Protein AF-A0A2V9KB01-F1 (afdb_monomer_lite)

Secondary structure (DSSP, 8-state):
-HHHHHHHHHHHHHHH-PPP-----S---SS-----SSSPSSPHHHHHTT---S--TTS-HHHHHHHHHHHTT-PPPHHHHHHHSSPPP--HHHHHHTT---TTHHHHHHHHTSTTPPP-----SEEEPTT-SS-EEESS-HHHHHHHHHHHHHHHHHH-TT-HHHHHHHHHHHHHHH-S--SS--PPP-

Foldseek 3Di:
DVVVVVVVVVVVVVVVPPPDPPPVPDDPDPDDDDDDQADDDPPCLCLLQVVVPDDDPRHPPVSVVQPCCVVVVNRDDPVRSVVVVPDDPPDVVVVVVVVPDPLQVLQQVLCVLAPPDDRDPDFDQWAADPPDPPDIDGLDDSVLNVVNSVVLVVCCVVQNRPRVVSVVVSVVVVVLRPDNDDDDRPPPDD

Structure (mmCIF, N/CA/C/O backbone):
data_AF-A0A2V9KB01-F1
#
_entry.id   AF-A0A2V9KB01-F1
#
loop_
_atom_site.group_PDB
_atom_site.id
_atom_site.type_symbol
_atom_site.label_atom_id
_atom_site.label_alt_id
_atom_site.label_comp_id
_atom_site.label_asym_id
_atom_site.label_entity_id
_atom_site.label_seq_id
_atom_site.pdbx_PDB_ins_code
_atom_site.Cartn_x
_atom_site.Cartn_y
_atom_site.Cartn_z
_atom_site.occupancy
_atom_site.B_iso_or_equiv
_atom_site.auth_seq_id
_atom_site.auth_comp_id
_atom_site.auth_asym_id
_atom_site.auth_atom_id
_atom_site.pdbx_PDB_model_num
ATOM 1 N N . LYS A 1 1 ? 47.855 -43.324 -62.349 1.00 55.88 1 LYS A N 1
ATOM 2 C CA . LYS A 1 1 ? 47.046 -43.942 -61.263 1.00 55.88 1 LYS A CA 1
ATOM 3 C C . LYS A 1 1 ? 47.538 -43.559 -59.854 1.00 55.88 1 LYS A C 1
ATOM 5 O O . LYS A 1 1 ? 46.746 -42.986 -59.124 1.00 55.88 1 LYS A O 1
ATOM 10 N N . ARG A 1 2 ? 48.828 -43.727 -59.494 1.00 58.72 2 ARG A N 1
ATOM 11 C CA . ARG A 1 2 ? 49.388 -43.305 -58.176 1.00 58.72 2 ARG A CA 1
ATOM 12 C C . ARG A 1 2 ? 49.161 -41.828 -57.806 1.00 58.72 2 ARG A C 1
ATOM 14 O O . ARG A 1 2 ? 48.787 -41.552 -56.678 1.00 58.72 2 ARG A O 1
ATOM 21 N N . LYS A 1 3 ? 49.326 -40.891 -58.751 1.00 56.72 3 LYS A N 1
ATOM 22 C CA . LYS A 1 3 ? 49.130 -39.447 -58.494 1.00 56.72 3 LYS A CA 1
ATOM 23 C C . LYS A 1 3 ? 47.673 -39.068 -58.190 1.00 56.72 3 LYS A C 1
ATOM 25 O O . LYS A 1 3 ? 47.440 -38.206 -57.362 1.00 56.72 3 LYS A O 1
ATOM 30 N N . VAL A 1 4 ? 46.708 -39.750 -58.814 1.00 66.38 4 VAL A N 1
ATOM 31 C CA . VAL A 1 4 ? 45.265 -39.526 -58.592 1.00 66.38 4 VAL A CA 1
ATOM 32 C C . VAL A 1 4 ? 44.843 -40.064 -57.226 1.00 66.38 4 VAL A C 1
ATOM 34 O O . VAL A 1 4 ? 44.094 -39.412 -56.512 1.00 66.38 4 VAL A O 1
ATOM 37 N N . PHE A 1 5 ? 45.399 -41.211 -56.827 1.00 64.50 5 PHE A N 1
ATOM 38 C CA . PHE A 1 5 ? 45.202 -41.767 -55.488 1.00 64.50 5 PHE A CA 1
ATOM 39 C C . PHE A 1 5 ? 45.804 -40.872 -54.398 1.00 64.50 5 PHE A C 1
ATOM 41 O O . PHE A 1 5 ? 45.157 -40.620 -53.390 1.00 64.50 5 PHE A O 1
ATOM 48 N N . ALA A 1 6 ? 47.008 -40.336 -54.623 1.00 69.62 6 ALA A N 1
ATOM 49 C CA . ALA A 1 6 ? 47.643 -39.406 -53.690 1.00 69.62 6 ALA A CA 1
ATOM 50 C C . ALA A 1 6 ? 46.848 -38.096 -53.544 1.00 69.62 6 ALA A C 1
ATOM 52 O O . ALA A 1 6 ? 46.687 -37.603 -52.431 1.00 69.62 6 ALA A O 1
ATOM 53 N N . LEU A 1 7 ? 46.300 -37.568 -54.647 1.00 71.50 7 LEU A N 1
ATOM 54 C CA . LEU A 1 7 ? 45.443 -36.380 -54.616 1.00 71.50 7 LEU A CA 1
ATOM 55 C C . LEU A 1 7 ? 44.122 -36.644 -53.876 1.00 71.50 7 LEU A C 1
ATOM 57 O O . LEU A 1 7 ? 43.675 -35.804 -53.104 1.00 71.50 7 LEU A O 1
ATOM 61 N N . GLY A 1 8 ? 43.527 -37.825 -54.080 1.00 73.38 8 GLY A N 1
ATOM 62 C CA . GLY A 1 8 ? 42.308 -38.239 -53.384 1.00 73.38 8 GLY A CA 1
ATOM 63 C C . GLY A 1 8 ? 42.509 -38.396 -51.875 1.00 73.38 8 GLY A C 1
ATOM 64 O O . GLY A 1 8 ? 41.659 -37.970 -51.100 1.00 73.38 8 GLY A O 1
ATOM 65 N N . ILE A 1 9 ? 43.659 -38.932 -51.453 1.00 74.12 9 ILE A N 1
ATOM 66 C CA . ILE A 1 9 ? 44.013 -39.060 -50.031 1.00 74.12 9 ILE A CA 1
ATOM 67 C C . ILE A 1 9 ? 44.267 -37.683 -49.402 1.00 74.12 9 ILE A C 1
ATOM 69 O O . ILE A 1 9 ? 43.803 -37.433 -48.294 1.00 74.12 9 ILE A O 1
ATOM 73 N N . LEU A 1 10 ? 44.941 -36.769 -50.109 1.00 72.88 10 LEU A N 1
ATOM 74 C CA . LEU A 1 10 ? 45.158 -35.395 -49.636 1.00 72.88 10 LEU A CA 1
ATOM 75 C C . LEU A 1 10 ? 43.847 -34.612 -49.495 1.00 72.88 10 LEU A C 1
ATOM 77 O O . LEU A 1 10 ? 43.656 -33.920 -48.497 1.00 72.88 10 LEU A O 1
ATOM 81 N N . ALA A 1 11 ? 42.924 -34.755 -50.449 1.00 70.62 11 ALA A N 1
ATOM 82 C CA . ALA A 1 11 ? 41.606 -34.132 -50.365 1.00 70.62 11 ALA A CA 1
ATOM 83 C C . ALA A 1 11 ? 40.773 -34.711 -49.207 1.00 70.62 11 ALA A C 1
ATOM 85 O O . ALA A 1 11 ? 40.165 -33.956 -48.451 1.00 70.62 11 ALA A O 1
ATOM 86 N N . ALA A 1 12 ? 40.797 -36.034 -49.014 1.00 70.38 12 ALA A N 1
ATOM 87 C CA . ALA A 1 12 ? 40.110 -36.688 -47.900 1.00 70.38 12 ALA A CA 1
ATOM 88 C C . ALA A 1 12 ? 40.702 -36.297 -46.533 1.00 70.38 12 ALA A C 1
ATOM 90 O O . ALA A 1 12 ? 39.951 -36.089 -45.584 1.00 70.38 12 ALA A O 1
ATOM 91 N N . ALA A 1 13 ? 42.025 -36.131 -46.437 1.00 67.94 13 ALA A N 1
ATOM 92 C CA . ALA A 1 13 ? 42.681 -35.646 -45.226 1.00 67.94 13 ALA A CA 1
ATOM 93 C C . ALA A 1 13 ? 42.304 -34.188 -44.916 1.00 67.94 13 ALA A C 1
ATOM 95 O O . ALA A 1 13 ? 42.020 -33.875 -43.766 1.00 67.94 13 ALA A O 1
ATOM 96 N N . ALA A 1 14 ? 42.216 -33.316 -45.928 1.00 66.44 14 ALA A N 1
ATOM 97 C CA . ALA A 1 14 ? 41.781 -31.928 -45.750 1.00 66.44 14 ALA A CA 1
ATOM 98 C C . ALA A 1 14 ? 40.313 -31.808 -45.292 1.00 66.44 14 ALA A C 1
ATOM 100 O O . ALA A 1 14 ? 39.987 -30.914 -44.520 1.00 66.44 14 ALA A O 1
ATOM 101 N N . LEU A 1 15 ? 39.442 -32.728 -45.722 1.00 63.22 15 LEU A N 1
ATOM 102 C CA . LEU A 1 15 ? 38.045 -32.817 -45.271 1.00 63.22 15 LEU A CA 1
ATOM 103 C C . LEU A 1 15 ? 37.896 -33.439 -43.870 1.00 63.22 15 LEU A C 1
ATOM 105 O O . LEU A 1 15 ? 36.912 -33.164 -43.187 1.00 63.22 15 LEU A O 1
ATOM 109 N N . ALA A 1 16 ? 38.861 -34.257 -43.435 1.00 62.00 16 ALA A N 1
ATOM 110 C CA . ALA A 1 16 ? 38.899 -34.848 -42.097 1.00 62.00 16 ALA A CA 1
ATOM 111 C C . ALA A 1 16 ? 39.455 -33.893 -41.024 1.00 62.00 16 ALA A C 1
ATOM 113 O O . ALA A 1 16 ? 39.214 -34.112 -39.837 1.00 62.00 16 ALA A O 1
ATOM 114 N N . VAL A 1 17 ? 40.139 -32.809 -41.416 1.00 62.59 17 VAL A N 1
ATOM 115 C CA . VAL A 1 17 ? 40.410 -31.669 -40.525 1.00 62.59 17 VAL A CA 1
ATOM 116 C C . VAL A 1 17 ? 39.146 -30.813 -40.450 1.00 62.59 17 VAL A C 1
ATOM 118 O O . VAL A 1 17 ? 39.072 -29.697 -40.960 1.00 62.59 17 VAL A O 1
ATOM 121 N N . SER A 1 18 ? 38.103 -31.362 -39.831 1.00 60.72 18 SER A N 1
ATOM 122 C CA . SER A 1 18 ? 36.992 -30.555 -39.341 1.00 60.72 18 SER A CA 1
ATOM 123 C C . SER A 1 18 ? 37.583 -29.485 -38.422 1.00 60.72 18 SER A C 1
ATOM 125 O O . SER A 1 18 ? 38.284 -29.874 -37.481 1.00 60.72 18 SER A O 1
ATOM 127 N N . PRO A 1 19 ? 37.353 -28.177 -38.654 1.00 62.38 19 PRO A N 1
ATOM 128 C CA . PRO A 1 19 ? 37.745 -27.181 -37.674 1.00 62.38 19 PRO A CA 1
ATOM 129 C C . PRO A 1 19 ? 37.062 -27.593 -36.376 1.00 62.38 19 PRO A C 1
ATOM 131 O O . PRO A 1 19 ? 35.832 -27.714 -36.329 1.00 62.38 19 PRO A O 1
ATOM 134 N N . GLU A 1 20 ? 37.861 -27.910 -35.354 1.00 59.22 20 GLU A N 1
ATOM 135 C CA . GLU A 1 20 ? 37.331 -28.098 -34.015 1.00 59.22 20 GLU A CA 1
ATOM 136 C C . GLU A 1 20 ? 36.412 -26.919 -33.754 1.00 59.22 20 GLU A C 1
ATOM 138 O O . GLU A 1 20 ? 36.771 -25.779 -34.057 1.00 59.22 20 GLU A O 1
ATOM 143 N N . ARG A 1 21 ? 35.186 -27.236 -33.327 1.00 54.22 21 ARG A N 1
ATOM 144 C CA . ARG A 1 21 ? 34.108 -26.285 -33.079 1.00 54.22 21 ARG A CA 1
ATOM 145 C C . ARG A 1 21 ? 34.733 -25.034 -32.488 1.00 54.22 21 ARG A C 1
ATOM 147 O O . ARG A 1 21 ? 35.156 -25.066 -31.336 1.00 54.22 21 ARG A O 1
ATOM 154 N N . LEU A 1 22 ? 34.813 -23.965 -33.284 1.00 57.34 22 LEU A N 1
ATOM 155 C CA . LEU A 1 22 ? 35.114 -22.642 -32.775 1.00 57.34 22 LEU A CA 1
ATOM 156 C C . LEU A 1 22 ? 33.969 -22.353 -31.817 1.00 57.34 22 LEU A C 1
ATOM 158 O O . LEU A 1 22 ? 32.888 -21.920 -32.214 1.00 57.34 22 LEU A O 1
ATOM 162 N N . THR A 1 23 ? 34.165 -22.715 -30.554 1.00 60.03 23 THR A N 1
ATOM 163 C CA . THR A 1 23 ? 33.342 -22.262 -29.457 1.00 60.03 23 THR A CA 1
ATOM 164 C C . THR A 1 23 ? 33.510 -20.761 -29.497 1.00 60.03 23 THR A C 1
ATOM 166 O O . THR A 1 23 ? 34.551 -20.247 -29.093 1.00 60.03 23 THR A O 1
ATOM 169 N N . GLY A 1 24 ? 32.535 -20.071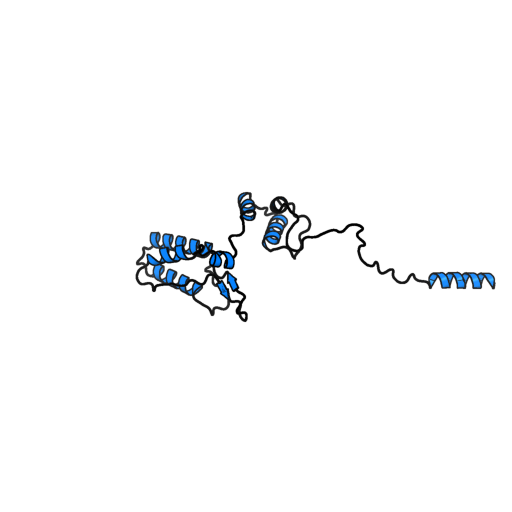 -30.091 1.00 58.34 24 GLY A N 1
ATOM 170 C CA . GLY A 1 24 ? 32.437 -18.626 -30.012 1.00 58.34 24 GLY A CA 1
ATOM 171 C C . GLY A 1 24 ? 32.371 -18.284 -28.533 1.00 58.34 24 GLY A C 1
ATOM 172 O O . GLY A 1 24 ? 31.314 -18.402 -27.915 1.00 58.34 24 GLY A O 1
ATOM 173 N N . CYS A 1 25 ? 33.526 -17.981 -27.944 1.00 65.81 25 CYS A N 1
ATOM 174 C CA . CYS A 1 25 ? 33.658 -17.651 -26.538 1.00 65.81 25 CYS A CA 1
ATOM 175 C C . CYS A 1 25 ? 33.100 -16.249 -26.332 1.00 65.81 25 CYS A C 1
ATOM 177 O O . CYS A 1 25 ? 33.839 -15.281 -26.266 1.00 65.81 25 CYS A O 1
ATOM 179 N N . GLY A 1 26 ? 31.776 -16.182 -26.225 1.00 64.62 26 GLY A N 1
ATOM 180 C CA . GLY A 1 26 ? 31.038 -15.026 -25.747 1.00 64.62 26 GLY A CA 1
ATOM 181 C C . GLY A 1 26 ? 31.107 -13.795 -26.655 1.00 64.62 26 GLY A C 1
ATOM 182 O O . GLY A 1 26 ? 31.891 -13.714 -27.598 1.00 64.62 26 GLY A O 1
ATOM 183 N N . PRO A 1 27 ? 30.241 -12.810 -26.404 1.00 63.34 27 PRO A N 1
ATOM 184 C CA . PRO A 1 27 ? 30.342 -11.534 -27.081 1.00 63.34 27 PRO A CA 1
ATOM 185 C C . PRO A 1 27 ? 31.599 -10.804 -26.592 1.00 63.34 27 PRO A C 1
ATOM 187 O O . PRO A 1 27 ? 31.666 -10.340 -25.453 1.00 63.34 27 PRO A O 1
ATOM 190 N N . PHE A 1 28 ? 32.600 -10.695 -27.461 1.00 64.56 28 PHE A N 1
ATOM 191 C CA . PHE A 1 28 ? 33.714 -9.772 -27.275 1.00 64.56 28 PHE A CA 1
ATOM 192 C C . PHE A 1 28 ? 33.204 -8.363 -27.576 1.00 64.56 28 PHE A C 1
ATOM 194 O O . PHE A 1 28 ? 33.227 -7.907 -28.717 1.00 64.56 28 PHE A O 1
ATOM 201 N N . PHE A 1 29 ? 32.655 -7.688 -26.569 1.00 64.88 29 PHE A N 1
ATOM 202 C CA . PHE A 1 29 ? 32.318 -6.280 -26.716 1.00 64.88 29 PHE A CA 1
ATOM 203 C C . PHE A 1 29 ? 33.613 -5.463 -26.625 1.00 64.88 29 PHE A C 1
ATOM 205 O O . PHE A 1 29 ? 34.272 -5.469 -25.589 1.00 64.88 29 PHE A O 1
ATOM 212 N N . GLU A 1 30 ? 33.962 -4.730 -27.687 1.00 72.69 30 GLU A N 1
ATOM 213 C CA . GLU A 1 30 ? 35.089 -3.774 -27.685 1.00 72.69 30 GLU A CA 1
ATOM 214 C C . GLU A 1 30 ? 34.866 -2.601 -26.710 1.00 72.69 30 GLU A C 1
ATOM 216 O O . GLU A 1 30 ? 35.766 -1.811 -26.439 1.00 72.69 30 GLU A O 1
ATOM 221 N N . THR A 1 31 ? 33.652 -2.491 -26.163 1.00 71.25 31 THR A N 1
ATOM 222 C CA . THR A 1 31 ? 33.238 -1.454 -25.222 1.00 71.25 31 THR A CA 1
ATOM 223 C C . THR A 1 31 ? 32.533 -2.067 -24.016 1.00 71.25 31 THR A C 1
ATOM 225 O O . THR A 1 31 ? 31.688 -2.955 -24.137 1.00 71.25 31 THR A O 1
ATOM 228 N N . THR A 1 32 ? 32.861 -1.574 -22.822 1.00 72.50 32 THR A N 1
ATOM 229 C CA . THR A 1 32 ? 32.195 -1.990 -21.585 1.00 72.50 32 THR A CA 1
ATOM 230 C C . THR A 1 32 ? 30.781 -1.415 -21.541 1.00 72.50 32 THR A C 1
ATOM 232 O O . THR A 1 32 ? 30.587 -0.230 -21.271 1.00 72.50 32 THR A O 1
ATOM 235 N N . LEU A 1 33 ? 29.778 -2.260 -21.787 1.00 71.62 33 LEU A N 1
ATOM 236 C CA . LEU A 1 33 ? 28.368 -1.895 -21.664 1.00 71.62 33 LEU A CA 1
ATOM 237 C C . LEU A 1 33 ? 27.868 -2.208 -20.252 1.00 71.62 33 LEU A C 1
ATOM 239 O O . LEU A 1 33 ? 27.622 -3.361 -19.892 1.00 71.62 33 LEU A O 1
ATOM 243 N N . PHE A 1 34 ? 27.691 -1.169 -19.442 1.00 76.44 34 PHE A N 1
ATOM 244 C CA . PHE A 1 34 ? 27.096 -1.315 -18.119 1.00 76.44 34 PHE A CA 1
ATOM 245 C C . PHE A 1 34 ? 25.581 -1.442 -18.238 1.00 76.44 34 PHE A C 1
ATOM 247 O O . PHE A 1 34 ? 24.915 -0.618 -18.864 1.00 76.44 34 PHE A O 1
ATOM 254 N N . THR A 1 35 ? 25.021 -2.469 -17.600 1.00 78.38 35 THR A N 1
ATOM 255 C CA . THR A 1 35 ? 23.572 -2.597 -17.464 1.00 78.38 35 THR A CA 1
ATOM 256 C C . THR A 1 35 ? 23.176 -2.539 -16.002 1.00 78.38 35 THR A C 1
ATOM 258 O O . THR A 1 35 ? 23.804 -3.131 -15.127 1.00 78.38 35 THR A O 1
ATOM 261 N N . LEU A 1 36 ? 22.099 -1.813 -15.739 1.00 82.56 36 LEU A N 1
ATOM 262 C CA . LEU A 1 36 ? 21.557 -1.670 -14.399 1.00 82.56 36 LEU A CA 1
ATOM 263 C C . LEU A 1 36 ? 20.706 -2.898 -14.082 1.00 82.56 36 LEU A C 1
ATOM 265 O O . LEU A 1 36 ? 19.857 -3.303 -14.881 1.00 82.56 36 LEU A O 1
ATOM 269 N N . LYS A 1 37 ? 20.969 -3.543 -12.945 1.00 83.62 37 LYS A N 1
ATOM 270 C CA . LYS A 1 37 ? 20.307 -4.807 -12.595 1.00 83.62 37 LYS A CA 1
ATOM 271 C C . LYS A 1 37 ? 18.881 -4.596 -12.081 1.00 83.62 37 LYS A C 1
ATOM 273 O O . LYS A 1 37 ? 17.996 -5.365 -12.447 1.00 83.62 37 LYS A O 1
ATOM 278 N N . TYR A 1 38 ? 18.678 -3.562 -11.265 1.00 82.69 38 TYR A N 1
ATOM 279 C CA . TYR A 1 38 ? 17.458 -3.385 -10.470 1.00 82.69 38 TYR A CA 1
ATOM 280 C C . TYR A 1 38 ? 16.595 -2.185 -10.877 1.00 82.69 38 TYR A C 1
ATOM 282 O O . TYR A 1 38 ? 15.449 -2.099 -10.452 1.00 82.69 38 TYR A O 1
ATOM 290 N N . HIS A 1 39 ? 17.095 -1.283 -11.721 1.00 85.44 39 HIS A N 1
ATOM 291 C CA . HIS A 1 39 ? 16.334 -0.119 -12.172 1.00 85.44 39 HIS A CA 1
ATOM 292 C C . HIS A 1 39 ? 16.581 0.187 -13.660 1.00 85.44 39 HIS A C 1
ATOM 294 O O . HIS A 1 39 ? 17.601 -0.240 -14.213 1.00 85.44 39 HIS A O 1
ATOM 300 N N . PRO A 1 40 ? 15.654 0.902 -14.323 1.00 87.12 40 PRO A N 1
ATOM 301 C CA . PRO A 1 40 ? 15.849 1.436 -15.664 1.00 87.12 40 PRO A CA 1
ATOM 302 C C . PRO A 1 40 ? 17.003 2.436 -15.718 1.00 87.12 40 PRO A C 1
ATOM 304 O O . PRO A 1 40 ? 17.473 2.939 -14.694 1.00 87.12 40 PRO A O 1
ATOM 307 N N . THR A 1 41 ? 17.437 2.758 -16.933 1.00 84.62 41 THR A N 1
ATOM 308 C CA . THR A 1 41 ? 18.400 3.836 -17.157 1.00 84.62 41 THR A CA 1
ATOM 309 C C . THR A 1 41 ? 17.809 5.168 -16.704 1.00 84.62 41 THR A C 1
ATOM 311 O O . THR A 1 41 ? 16.655 5.470 -16.998 1.00 84.62 41 THR A O 1
ATOM 314 N N . PHE A 1 42 ? 18.604 5.957 -15.982 1.00 82.12 42 PHE A N 1
ATOM 315 C CA . PHE A 1 42 ? 18.234 7.322 -15.629 1.00 82.12 42 PHE A CA 1
ATOM 316 C C . PHE A 1 42 ? 18.232 8.223 -16.876 1.00 82.12 42 PHE A C 1
ATOM 318 O O . PHE A 1 42 ? 19.070 8.031 -17.759 1.00 82.12 42 PHE A O 1
ATOM 325 N N . PRO A 1 43 ? 17.355 9.236 -16.942 1.00 85.00 43 PRO A N 1
ATOM 326 C CA . PRO A 1 43 ? 16.381 9.623 -15.918 1.00 85.00 43 PRO A CA 1
ATOM 327 C C . PRO A 1 43 ? 15.082 8.783 -15.963 1.00 85.00 43 PRO A C 1
ATOM 329 O O . PRO A 1 43 ? 14.659 8.300 -17.012 1.00 85.00 43 PRO A O 1
ATOM 332 N N . LEU A 1 44 ? 14.473 8.549 -14.789 1.00 83.94 44 LEU A N 1
ATOM 333 C CA . LEU A 1 44 ? 13.340 7.616 -14.620 1.00 83.94 44 LEU A CA 1
ATOM 334 C C . LEU A 1 44 ? 12.005 8.154 -15.157 1.00 83.94 44 LEU A C 1
ATOM 336 O O . LEU A 1 44 ? 11.081 7.376 -15.396 1.00 83.94 44 LEU A O 1
ATOM 340 N N . ASP A 1 45 ? 11.906 9.464 -15.375 1.00 85.88 45 ASP A N 1
ATOM 341 C CA . ASP A 1 45 ? 10.749 10.142 -15.968 1.00 85.88 45 ASP A CA 1
ATOM 342 C C . ASP A 1 45 ? 10.406 9.567 -17.348 1.00 85.88 45 ASP A C 1
ATOM 344 O O . ASP A 1 45 ? 9.237 9.363 -17.676 1.00 85.88 45 ASP A O 1
ATOM 348 N N . GLN A 1 46 ? 11.428 9.225 -18.135 1.00 87.81 46 GLN A N 1
ATOM 349 C CA . GLN A 1 46 ? 11.253 8.638 -19.459 1.00 87.81 46 GLN A CA 1
ATOM 350 C C . GLN A 1 46 ? 10.593 7.264 -19.377 1.00 87.81 46 GLN A C 1
ATOM 352 O O . GLN A 1 46 ? 9.680 6.957 -20.146 1.00 87.81 46 GLN A O 1
ATOM 357 N N . TYR A 1 47 ? 11.035 6.457 -18.414 1.00 89.38 47 TYR A N 1
ATOM 358 C CA . TYR A 1 47 ? 10.480 5.134 -18.173 1.00 89.38 47 TYR A CA 1
ATOM 359 C C . TYR A 1 47 ? 9.036 5.233 -17.664 1.00 89.38 47 TYR A C 1
ATOM 361 O O . TYR A 1 47 ? 8.154 4.546 -18.179 1.00 89.38 47 TYR A O 1
ATOM 369 N N . ALA A 1 48 ? 8.767 6.155 -16.732 1.00 88.62 48 ALA A N 1
ATOM 370 C CA . ALA A 1 48 ? 7.416 6.459 -16.252 1.00 88.62 48 ALA A CA 1
ATOM 371 C C . ALA A 1 48 ? 6.491 6.985 -17.368 1.00 88.62 48 ALA A C 1
ATOM 373 O O . ALA A 1 48 ? 5.286 6.738 -17.341 1.00 88.62 48 ALA A O 1
ATOM 374 N N . ALA A 1 49 ? 7.042 7.666 -18.377 1.00 89.44 49 ALA A N 1
ATOM 375 C CA . ALA A 1 49 ? 6.337 8.117 -19.580 1.00 89.44 49 ALA A CA 1
ATOM 376 C C . ALA A 1 49 ? 6.142 7.019 -20.648 1.00 89.44 49 ALA A C 1
ATOM 378 O O . ALA A 1 49 ? 5.666 7.311 -21.743 1.00 89.44 49 ALA A O 1
ATOM 379 N N . GLY A 1 50 ? 6.525 5.769 -20.365 1.00 89.50 50 GLY A N 1
ATOM 380 C CA . GLY A 1 50 ? 6.315 4.634 -21.267 1.00 89.50 50 GLY A CA 1
ATOM 381 C C . GLY A 1 50 ? 7.451 4.376 -22.255 1.00 89.50 50 GLY A C 1
ATOM 382 O O . GLY A 1 50 ? 7.343 3.469 -23.082 1.00 89.50 50 GLY A O 1
ATOM 383 N N . ARG A 1 51 ? 8.578 5.097 -22.163 1.00 91.50 51 ARG A N 1
ATOM 384 C CA . ARG A 1 51 ? 9.805 4.755 -22.906 1.00 91.50 51 ARG A CA 1
ATOM 385 C C . ARG A 1 51 ? 10.544 3.624 -22.183 1.00 91.50 51 ARG A C 1
ATOM 387 O O . ARG A 1 51 ? 11.564 3.841 -21.538 1.00 91.50 51 ARG A O 1
ATOM 394 N N . LEU A 1 52 ? 9.989 2.412 -22.257 1.00 89.75 52 LEU A N 1
ATOM 395 C CA . LEU A 1 52 ? 10.404 1.285 -21.410 1.00 89.75 52 LEU A CA 1
ATOM 396 C C . LEU A 1 52 ? 11.787 0.694 -21.745 1.00 89.75 52 LEU A C 1
ATOM 398 O O . LEU A 1 52 ? 12.428 0.115 -20.870 1.00 89.75 52 LEU A O 1
ATOM 402 N N . GLY A 1 53 ? 12.258 0.794 -22.991 1.00 88.19 53 GLY A N 1
ATOM 403 C CA . GLY A 1 53 ? 13.482 0.105 -23.417 1.00 88.19 53 GLY A CA 1
ATOM 404 C C . GLY A 1 53 ? 13.407 -1.411 -23.168 1.00 88.19 53 GLY A C 1
ATOM 405 O O . GLY A 1 53 ? 12.413 -2.050 -23.509 1.00 88.19 53 GLY A O 1
ATOM 406 N N . VAL A 1 54 ? 14.451 -1.994 -22.562 1.00 88.75 54 VAL A N 1
ATOM 407 C CA . VAL A 1 54 ? 14.497 -3.429 -22.218 1.00 88.75 54 VAL A CA 1
ATOM 408 C C . VAL A 1 54 ? 13.969 -3.665 -20.802 1.00 88.75 54 VAL A C 1
ATOM 410 O O . VAL A 1 54 ? 14.642 -3.365 -19.812 1.00 88.75 54 VAL A O 1
ATOM 413 N N . VAL A 1 55 ? 12.787 -4.275 -20.700 1.00 90.88 55 VAL A N 1
ATOM 414 C CA . VAL A 1 55 ? 12.198 -4.690 -19.420 1.00 90.88 55 VAL A CA 1
ATOM 415 C C . VAL A 1 55 ? 12.842 -5.998 -18.958 1.00 90.88 55 VAL A C 1
ATOM 417 O O . VAL A 1 55 ? 12.712 -7.032 -19.609 1.00 90.88 55 VAL A O 1
ATOM 420 N N . LYS A 1 56 ? 13.542 -5.955 -17.820 1.00 90.69 56 LYS A N 1
ATOM 421 C CA . LYS A 1 56 ? 14.207 -7.120 -17.217 1.00 90.69 56 LYS A CA 1
ATOM 422 C C . LYS A 1 56 ? 13.402 -7.650 -16.024 1.00 90.69 56 LYS A C 1
ATOM 424 O O . LYS A 1 56 ? 12.963 -6.836 -15.217 1.00 90.69 56 LYS A O 1
ATOM 429 N N . PRO A 1 57 ? 13.284 -8.979 -15.822 1.00 90.88 57 PRO A N 1
ATOM 430 C CA . PRO A 1 57 ? 12.599 -9.551 -14.653 1.00 90.88 57 PRO A CA 1
ATOM 431 C C . PRO A 1 57 ? 13.223 -9.167 -13.304 1.00 90.88 57 PRO A C 1
ATOM 433 O O . PRO A 1 57 ? 12.582 -9.292 -12.268 1.00 90.88 57 PRO A O 1
ATOM 436 N N . THR A 1 58 ? 14.484 -8.727 -13.311 1.00 88.81 58 THR A N 1
ATOM 437 C CA . THR A 1 58 ? 15.242 -8.338 -12.116 1.00 88.81 58 THR A CA 1
ATOM 438 C C . THR A 1 58 ? 14.992 -6.903 -11.667 1.00 88.81 58 THR A C 1
ATOM 440 O O . THR A 1 58 ? 15.534 -6.504 -10.639 1.00 88.81 58 THR A O 1
ATOM 443 N N . LEU A 1 59 ? 14.233 -6.111 -12.431 1.00 89.00 59 LEU A N 1
ATOM 444 C CA . LEU A 1 59 ? 13.878 -4.756 -12.024 1.00 89.00 59 LEU A CA 1
ATOM 445 C C . LEU A 1 59 ? 13.042 -4.784 -10.741 1.00 89.00 59 LEU A C 1
ATOM 447 O O . LEU A 1 59 ? 12.292 -5.731 -10.496 1.00 89.00 59 LEU A O 1
ATOM 451 N N . TYR A 1 60 ? 13.151 -3.731 -9.931 1.00 83.50 60 TYR A N 1
ATOM 452 C CA . TYR A 1 60 ? 12.273 -3.577 -8.782 1.00 83.50 60 TYR A CA 1
ATOM 453 C C . TYR A 1 60 ? 10.801 -3.516 -9.204 1.00 83.50 60 TYR A C 1
ATOM 455 O O . TYR A 1 60 ? 10.447 -3.208 -10.349 1.00 83.50 60 TYR A O 1
ATOM 463 N N . ARG A 1 61 ? 9.932 -3.883 -8.262 1.00 86.25 61 ARG A N 1
ATOM 464 C CA . ARG A 1 61 ? 8.525 -4.186 -8.533 1.00 86.25 61 ARG A CA 1
ATOM 465 C C . ARG A 1 61 ? 7.762 -2.969 -9.046 1.00 86.25 61 ARG A C 1
ATOM 467 O O . ARG A 1 61 ? 6.875 -3.133 -9.879 1.00 86.25 61 ARG A O 1
ATOM 474 N N . GLU A 1 62 ? 8.130 -1.777 -8.598 1.00 85.19 62 GLU A N 1
ATOM 475 C CA . GLU A 1 62 ? 7.615 -0.501 -9.084 1.00 85.19 62 GLU A CA 1
ATOM 476 C C . GLU A 1 62 ? 7.861 -0.329 -10.587 1.00 85.19 62 GLU A C 1
ATOM 478 O O . GLU A 1 62 ? 6.928 -0.032 -11.330 1.00 85.19 62 GLU A O 1
ATOM 483 N N . PHE A 1 63 ? 9.064 -0.629 -11.080 1.00 89.69 63 PHE A N 1
ATOM 484 C CA . PHE A 1 63 ? 9.378 -0.521 -12.505 1.00 89.69 63 PHE A CA 1
ATOM 485 C C . PHE A 1 63 ? 8.686 -1.612 -13.320 1.00 89.69 63 PHE A C 1
ATOM 487 O O . PHE A 1 63 ? 8.148 -1.339 -14.392 1.00 89.69 63 PHE A O 1
ATOM 494 N N . LEU A 1 64 ? 8.619 -2.838 -12.793 1.00 92.81 64 LEU A N 1
ATOM 495 C CA . LEU A 1 64 ? 7.852 -3.914 -13.425 1.00 92.81 64 LEU A CA 1
ATOM 496 C C . LEU A 1 64 ? 6.363 -3.563 -13.541 1.00 92.81 64 LEU A C 1
ATOM 498 O O . LEU A 1 64 ? 5.741 -3.881 -14.554 1.00 92.81 64 LEU A O 1
ATOM 502 N N . PHE A 1 65 ? 5.797 -2.887 -12.539 1.00 92.25 65 PHE A N 1
ATOM 503 C CA . PHE A 1 65 ? 4.413 -2.423 -12.568 1.00 92.25 65 PHE A CA 1
ATOM 504 C C . PHE A 1 65 ? 4.180 -1.370 -13.658 1.00 92.25 65 PHE A C 1
ATOM 506 O O . PHE A 1 65 ? 3.223 -1.501 -14.423 1.00 92.25 65 PHE A O 1
ATOM 513 N N . VAL A 1 66 ? 5.073 -0.381 -13.790 1.00 92.25 66 VAL A N 1
ATOM 514 C CA . VAL A 1 66 ? 5.024 0.597 -14.894 1.00 92.25 66 VAL A CA 1
ATOM 515 C C . VAL A 1 66 ? 5.089 -0.118 -16.245 1.00 92.25 66 VAL A C 1
ATOM 517 O O . VAL A 1 66 ? 4.233 0.103 -17.102 1.00 92.25 66 VAL A O 1
ATOM 520 N N . GLY A 1 67 ? 6.049 -1.032 -16.422 1.00 93.56 67 GLY A N 1
ATOM 521 C CA . GLY A 1 67 ? 6.173 -1.821 -17.646 1.00 93.56 67 GLY A CA 1
ATOM 522 C C . GLY A 1 67 ? 4.899 -2.606 -17.965 1.00 93.56 67 GLY A C 1
ATOM 523 O O . GLY A 1 67 ? 4.391 -2.536 -19.081 1.00 93.56 67 GLY A O 1
ATOM 524 N N . TYR A 1 68 ? 4.325 -3.280 -16.967 1.00 94.88 68 TYR A N 1
ATOM 525 C CA . TYR A 1 68 ? 3.060 -4.002 -17.098 1.00 94.88 68 TYR A CA 1
ATOM 526 C C . TYR A 1 68 ? 1.903 -3.097 -17.544 1.00 94.88 68 TYR A C 1
ATOM 528 O O . TYR A 1 68 ? 1.147 -3.484 -18.435 1.00 94.88 68 TYR A O 1
ATOM 536 N N . ARG A 1 69 ? 1.765 -1.899 -16.962 1.00 95.50 69 ARG A N 1
ATOM 537 C CA . ARG A 1 69 ? 0.706 -0.930 -17.298 1.00 95.50 69 ARG A CA 1
ATOM 538 C C . ARG A 1 69 ? 0.742 -0.554 -18.779 1.00 95.50 69 ARG A C 1
ATOM 540 O O . ARG A 1 69 ? -0.258 -0.717 -19.481 1.00 95.50 69 ARG A O 1
ATOM 547 N N . TYR A 1 70 ? 1.911 -0.146 -19.271 1.00 94.56 70 TYR A N 1
ATOM 548 C CA . TYR A 1 70 ? 2.091 0.226 -20.676 1.00 94.56 70 TYR A CA 1
ATOM 549 C C . TYR A 1 70 ? 1.956 -0.968 -21.632 1.00 94.56 70 TYR A C 1
ATOM 551 O O . TYR A 1 70 ? 1.277 -0.849 -22.649 1.00 94.56 70 TYR A O 1
ATOM 559 N N . LEU A 1 71 ? 2.514 -2.136 -21.292 1.00 93.75 71 LEU A N 1
ATOM 560 C CA . LEU A 1 71 ? 2.382 -3.352 -22.110 1.00 93.75 71 LEU A CA 1
ATOM 561 C C . LEU A 1 71 ? 0.947 -3.904 -22.140 1.00 93.75 71 LEU A C 1
ATOM 563 O O . LEU A 1 71 ? 0.566 -4.572 -23.095 1.00 93.75 71 LEU A O 1
ATOM 567 N N . SER A 1 72 ? 0.137 -3.591 -21.128 1.00 95.94 72 SER A N 1
ATOM 568 C CA . SER A 1 72 ? -1.283 -3.963 -21.053 1.00 95.94 72 SER A CA 1
ATOM 569 C C . SER A 1 72 ? -2.217 -2.906 -21.654 1.00 95.94 72 SER A C 1
ATOM 571 O O . SER A 1 72 ? -3.414 -2.926 -21.365 1.00 95.94 72 SER A O 1
ATOM 573 N N . ALA A 1 73 ? -1.685 -1.956 -22.435 1.00 93.69 73 ALA A N 1
ATOM 574 C CA . ALA A 1 73 ? -2.431 -0.847 -23.039 1.00 93.69 73 ALA A CA 1
ATOM 575 C C . ALA A 1 73 ? -3.237 -0.001 -22.027 1.00 93.69 73 ALA A C 1
ATOM 577 O O . ALA A 1 73 ? -4.284 0.558 -22.352 1.00 93.69 73 ALA A O 1
ATOM 578 N N . LYS A 1 74 ? -2.748 0.101 -20.785 1.00 93.81 74 LYS A N 1
ATOM 579 C CA . LYS A 1 74 ? -3.314 0.938 -19.718 1.00 93.81 74 LYS A CA 1
ATOM 580 C C . LYS A 1 74 ? -2.233 1.895 -19.212 1.00 93.81 74 LYS A C 1
ATOM 582 O O . LYS A 1 74 ? -1.664 1.636 -18.150 1.00 93.81 74 LYS A O 1
ATOM 587 N N . PRO A 1 75 ? -1.896 2.945 -19.986 1.00 91.06 75 PRO A N 1
ATOM 588 C CA . PRO A 1 75 ? -0.835 3.876 -19.621 1.00 91.06 75 PRO A CA 1
ATOM 589 C C . PRO A 1 75 ? -1.151 4.578 -18.299 1.00 91.06 75 PRO A C 1
ATOM 591 O O . PRO A 1 75 ? -2.303 4.638 -17.866 1.00 91.06 75 PRO A O 1
ATOM 594 N N . MET A 1 76 ? -0.109 5.087 -17.650 1.00 87.62 76 MET A N 1
ATOM 595 C CA . MET A 1 76 ? -0.262 5.819 -16.397 1.00 87.62 76 MET A CA 1
ATOM 596 C C . MET A 1 76 ? -0.830 7.219 -16.640 1.00 87.62 76 MET A C 1
ATOM 598 O O . MET A 1 76 ? -0.483 7.852 -17.640 1.00 87.62 76 MET A O 1
ATOM 602 N N . THR A 1 77 ? -1.668 7.711 -15.727 1.00 89.56 77 THR A N 1
ATOM 603 C CA . THR A 1 77 ? -2.104 9.120 -15.745 1.00 89.56 77 THR A CA 1
ATOM 60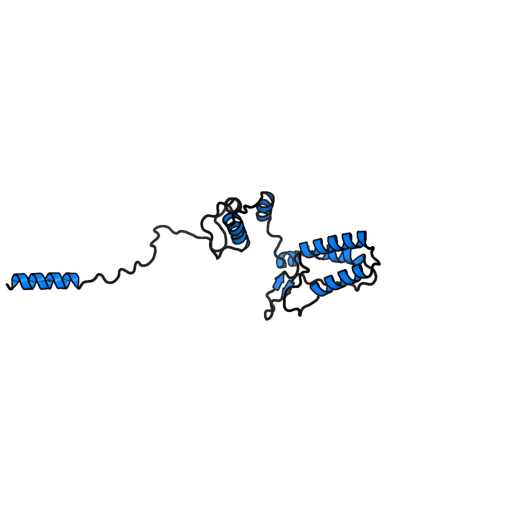4 C C . THR A 1 77 ? -0.989 10.047 -15.255 1.00 89.56 77 THR A C 1
ATOM 606 O O . THR A 1 77 ? 0.018 9.588 -14.713 1.00 89.56 77 THR A O 1
ATOM 609 N N . GLU A 1 78 ? -1.140 11.361 -15.438 1.00 85.44 78 GLU A N 1
ATOM 610 C CA . GLU A 1 78 ? -0.159 12.334 -14.936 1.00 85.44 78 GLU A CA 1
ATOM 611 C C . GLU A 1 78 ? 0.020 12.219 -13.419 1.00 85.44 78 GLU A C 1
ATOM 613 O O . GLU A 1 78 ? 1.140 12.175 -12.914 1.00 85.44 78 GLU A O 1
ATOM 618 N N . GLU A 1 79 ? -1.091 12.083 -12.699 1.00 83.38 79 GLU A N 1
ATOM 619 C CA . GLU A 1 79 ? -1.126 11.978 -11.243 1.00 83.38 79 GLU A CA 1
ATOM 620 C C . GLU A 1 79 ? -0.434 10.695 -10.769 1.00 83.38 79 GLU A C 1
ATOM 622 O O . GLU A 1 79 ? 0.367 10.713 -9.831 1.00 83.38 79 GLU A O 1
ATOM 627 N N . GLU A 1 80 ? -0.691 9.577 -11.455 1.00 84.38 80 GLU A N 1
ATOM 628 C CA . GLU A 1 80 ? -0.023 8.306 -11.178 1.00 84.38 80 GLU A CA 1
ATOM 629 C C . GLU A 1 80 ? 1.489 8.406 -11.433 1.00 84.38 80 GLU A C 1
ATOM 631 O O . GLU A 1 80 ? 2.278 7.876 -10.649 1.00 84.38 80 GLU A O 1
ATOM 636 N N . ARG A 1 81 ? 1.924 9.103 -12.493 1.00 84.94 81 ARG A N 1
ATOM 637 C CA . ARG A 1 81 ? 3.356 9.301 -12.783 1.00 84.94 81 ARG A CA 1
ATOM 638 C C . ARG A 1 81 ? 4.028 10.188 -11.740 1.00 84.94 81 ARG A C 1
ATOM 640 O O . ARG A 1 81 ? 5.110 9.842 -11.272 1.00 84.94 81 ARG A O 1
ATOM 647 N N . ALA A 1 82 ? 3.378 11.272 -11.324 1.00 79.81 82 ALA A N 1
ATOM 648 C CA . ALA A 1 82 ? 3.879 12.166 -10.283 1.00 79.81 82 ALA A CA 1
ATOM 649 C C . ALA A 1 82 ? 4.068 11.446 -8.934 1.00 79.81 82 ALA A C 1
ATOM 651 O O . ALA A 1 82 ? 5.002 11.761 -8.192 1.00 79.81 82 ALA A O 1
ATOM 652 N N . SER A 1 83 ? 3.239 10.434 -8.643 1.00 73.69 83 SER A N 1
ATOM 653 C CA . SER A 1 83 ? 3.380 9.600 -7.440 1.00 73.69 83 SER A CA 1
ATOM 654 C C . SER A 1 83 ? 4.669 8.766 -7.416 1.00 73.69 83 SER A C 1
ATOM 656 O O . SER A 1 83 ? 5.181 8.479 -6.338 1.00 73.69 83 SER A O 1
ATOM 658 N N . LEU A 1 84 ? 5.241 8.428 -8.582 1.00 71.81 84 LEU A N 1
ATOM 659 C CA . LEU A 1 84 ? 6.500 7.675 -8.675 1.00 71.81 84 LEU A CA 1
ATOM 660 C C . LEU A 1 84 ? 7.731 8.540 -8.379 1.00 71.81 84 LEU A C 1
ATOM 662 O O . LEU A 1 84 ? 8.780 8.012 -8.018 1.00 71.81 84 LEU A O 1
ATOM 666 N N . SER A 1 85 ? 7.621 9.856 -8.576 1.00 64.38 85 SER A N 1
ATOM 667 C CA . SER A 1 85 ? 8.693 10.819 -8.300 1.00 64.38 85 SER A CA 1
ATOM 668 C C . SER A 1 85 ? 8.727 11.270 -6.844 1.00 64.38 85 SER A C 1
ATOM 670 O O . SER A 1 85 ? 9.693 11.913 -6.433 1.00 64.38 85 SER A O 1
ATOM 672 N N . GLN A 1 86 ? 7.696 10.943 -6.061 1.00 57.62 86 GLN A N 1
ATOM 673 C CA . GLN A 1 86 ? 7.743 11.171 -4.628 1.00 57.62 86 GLN A CA 1
ATOM 674 C C . GLN A 1 86 ? 8.821 10.260 -4.034 1.00 57.62 86 GLN A C 1
ATOM 676 O O . GLN A 1 86 ? 8.849 9.068 -4.360 1.00 57.62 86 GLN A O 1
ATOM 681 N N . PRO A 1 87 ? 9.714 10.786 -3.174 1.00 53.38 87 PRO A N 1
ATOM 682 C CA . PRO A 1 87 ? 10.556 9.935 -2.354 1.00 53.38 87 PRO A CA 1
ATOM 683 C C . PRO A 1 87 ? 9.646 8.887 -1.730 1.00 53.38 87 PRO A C 1
ATOM 685 O O . PRO A 1 87 ? 8.616 9.246 -1.151 1.00 53.38 87 PRO A O 1
ATOM 688 N N . SER A 1 88 ? 9.985 7.604 -1.888 1.00 50.16 88 SER A N 1
ATOM 689 C CA . SER A 1 88 ? 9.278 6.579 -1.129 1.00 50.16 88 SER A CA 1
ATOM 690 C C . SER A 1 88 ? 9.283 7.044 0.324 1.00 50.16 88 SER A C 1
ATOM 692 O O . SER A 1 88 ? 10.358 7.437 0.802 1.00 50.16 88 SER A O 1
ATOM 694 N N . PRO A 1 89 ? 8.117 7.089 0.998 1.00 51.75 89 PRO A N 1
ATOM 695 C CA . PRO A 1 89 ? 8.093 7.454 2.402 1.00 51.75 89 PRO A CA 1
ATOM 696 C C . PRO A 1 89 ? 9.144 6.597 3.107 1.00 51.75 89 PRO A C 1
ATOM 698 O O . PRO A 1 89 ? 9.322 5.437 2.703 1.00 51.75 89 PRO A O 1
ATOM 701 N N . PRO A 1 90 ? 9.898 7.177 4.063 1.00 49.69 90 PRO A N 1
ATOM 702 C CA . PRO A 1 90 ? 10.990 6.484 4.718 1.00 49.69 90 PRO A CA 1
ATOM 703 C C . PRO A 1 90 ? 10.530 5.075 5.048 1.00 49.69 90 PRO A C 1
ATOM 705 O O . PRO A 1 90 ? 9.458 4.873 5.628 1.00 49.69 90 PRO A O 1
ATOM 708 N N . GLY A 1 91 ? 11.325 4.103 4.598 1.00 48.62 91 GLY A N 1
ATOM 709 C CA . GLY A 1 91 ? 11.074 2.710 4.893 1.00 48.62 91 GLY A CA 1
ATOM 710 C C . GLY A 1 91 ? 10.847 2.603 6.397 1.00 48.62 91 GLY A C 1
ATOM 711 O O . GLY A 1 91 ? 11.460 3.347 7.158 1.00 48.62 91 GLY A O 1
ATOM 712 N N . PRO A 1 92 ? 9.968 1.737 6.881 1.00 47.34 92 PRO A N 1
ATOM 713 C CA . PRO A 1 92 ? 9.446 1.936 8.224 1.00 47.34 92 PRO A CA 1
ATOM 714 C C . PRO A 1 92 ? 10.474 1.866 9.354 1.00 47.34 92 PRO A C 1
ATOM 716 O O . PRO A 1 92 ? 10.289 2.508 10.374 1.00 47.34 92 PRO A O 1
ATOM 719 N N . ALA A 1 93 ? 11.596 1.173 9.138 1.00 47.94 93 ALA A N 1
ATOM 720 C CA . ALA A 1 93 ? 12.751 1.214 10.034 1.00 47.94 93 ALA A CA 1
ATOM 721 C C . ALA A 1 93 ? 13.364 2.626 10.158 1.00 47.94 93 ALA A C 1
ATOM 723 O O . ALA A 1 93 ? 13.818 3.019 11.224 1.00 47.94 93 ALA A O 1
ATOM 724 N N . GLN A 1 94 ? 13.360 3.402 9.074 1.00 49.00 94 GLN A N 1
ATOM 725 C CA . GLN A 1 94 ? 13.792 4.803 9.028 1.00 49.00 94 GLN A CA 1
ATOM 726 C C . GLN A 1 94 ? 12.731 5.725 9.648 1.00 49.00 94 GLN A C 1
ATOM 728 O O . GLN A 1 94 ? 13.085 6.695 10.308 1.00 49.00 94 GLN A O 1
ATOM 733 N N . ALA A 1 95 ? 11.444 5.406 9.481 1.00 49.84 95 ALA A N 1
ATOM 734 C CA . ALA A 1 95 ? 10.333 6.150 10.075 1.00 49.84 95 ALA A CA 1
ATOM 735 C C . ALA A 1 95 ? 10.235 5.946 11.605 1.00 49.84 95 ALA A C 1
ATOM 737 O O . ALA A 1 95 ? 9.981 6.894 12.346 1.00 49.84 95 ALA A O 1
ATOM 738 N N . GLU A 1 96 ? 10.511 4.727 12.077 1.00 48.75 96 GLU A N 1
ATOM 739 C CA . GLU A 1 96 ? 10.614 4.362 13.495 1.00 48.75 96 GLU A CA 1
ATOM 740 C C . GLU A 1 96 ? 11.872 4.974 14.132 1.00 48.75 96 GLU A C 1
ATOM 742 O O . GLU A 1 96 ? 11.788 5.574 15.202 1.00 48.75 96 GLU A O 1
ATOM 747 N N . ALA A 1 97 ? 13.017 4.940 13.435 1.00 48.91 97 ALA A N 1
ATOM 748 C CA . ALA A 1 97 ? 14.246 5.607 13.876 1.00 48.91 97 ALA A CA 1
ATOM 749 C C . ALA A 1 97 ? 14.124 7.142 13.926 1.00 48.91 97 ALA A C 1
ATOM 751 O O . ALA A 1 97 ? 14.768 7.780 14.756 1.00 48.91 97 ALA A O 1
ATOM 752 N N . ALA A 1 98 ? 13.295 7.738 13.065 1.00 47.84 98 ALA A N 1
ATOM 753 C CA . ALA A 1 98 ? 13.022 9.174 13.066 1.00 47.84 98 ALA A CA 1
ATOM 754 C C . ALA A 1 98 ? 12.032 9.609 14.164 1.00 47.84 98 ALA A C 1
ATOM 756 O O . ALA A 1 98 ? 11.814 10.809 14.331 1.00 47.84 98 ALA A O 1
ATOM 757 N N . GLY A 1 99 ? 11.408 8.667 14.887 1.00 45.56 99 GLY A N 1
ATOM 758 C CA . GLY A 1 99 ? 10.460 8.942 15.975 1.00 45.56 99 GLY A CA 1
ATOM 759 C C . GLY A 1 99 ? 9.221 9.755 15.572 1.00 45.56 99 GLY A C 1
ATOM 760 O O . GLY A 1 99 ? 8.471 10.196 16.440 1.00 45.56 99 GLY A O 1
ATOM 761 N N . SER A 1 100 ? 9.015 9.989 14.274 1.00 47.53 100 SER A N 1
ATOM 762 C CA . SER A 1 100 ? 8.089 10.996 13.746 1.00 47.53 100 SER A CA 1
ATOM 763 C C . SER A 1 100 ? 6.855 10.406 13.075 1.00 47.53 100 SER A C 1
ATOM 765 O O . SER A 1 100 ? 5.903 11.136 12.801 1.00 47.53 100 SER A O 1
ATOM 767 N N . HIS A 1 101 ? 6.839 9.095 12.831 1.00 53.44 101 HIS A N 1
ATOM 768 C CA . HIS A 1 101 ? 5.746 8.435 12.132 1.00 53.44 101 HIS A CA 1
ATOM 769 C C . HIS A 1 101 ? 4.966 7.529 13.079 1.00 53.44 101 HIS A C 1
ATOM 771 O O . HIS A 1 101 ? 5.335 6.382 13.321 1.00 53.44 101 HIS A O 1
ATOM 777 N N . ASP A 1 102 ? 3.866 8.059 13.610 1.00 66.06 102 ASP A N 1
ATOM 778 C CA . ASP A 1 102 ? 2.843 7.291 14.323 1.00 66.06 102 ASP A CA 1
ATOM 779 C C . ASP A 1 102 ? 1.608 7.147 13.409 1.00 66.06 102 ASP A C 1
ATOM 781 O O . ASP A 1 102 ? 0.591 7.824 13.599 1.00 66.06 102 ASP A O 1
ATOM 785 N N . PRO A 1 103 ? 1.680 6.305 12.357 1.00 62.66 103 PRO A N 1
ATOM 786 C CA . PRO A 1 103 ? 0.620 6.198 11.355 1.00 62.66 103 PRO A CA 1
ATOM 787 C C . PRO A 1 103 ? -0.691 5.657 11.925 1.00 62.66 103 PRO A C 1
ATOM 789 O O . PRO A 1 103 ? -1.746 5.773 11.301 1.00 62.66 103 PRO A O 1
ATOM 792 N N . PHE A 1 104 ? -0.648 5.065 13.119 1.00 69.25 104 PHE A N 1
ATOM 793 C CA . PHE A 1 104 ? -1.806 4.496 13.786 1.00 69.25 104 PHE A CA 1
ATOM 794 C C . PHE A 1 104 ? -2.475 5.474 14.762 1.00 69.25 104 PHE A C 1
ATOM 796 O O . PHE A 1 104 ? -3.593 5.182 15.201 1.00 69.25 104 PHE A O 1
ATOM 803 N N . ARG A 1 105 ? -1.879 6.643 15.055 1.00 77.88 105 ARG A N 1
ATOM 804 C CA . ARG A 1 105 ? -2.480 7.663 15.935 1.00 77.88 105 ARG A CA 1
ATOM 805 C C . ARG A 1 105 ? -3.868 8.090 15.474 1.00 77.88 105 ARG A C 1
ATOM 807 O O . ARG A 1 105 ? -4.798 8.082 16.272 1.00 77.88 105 ARG A O 1
ATOM 814 N N . VAL A 1 106 ? -4.035 8.344 14.172 1.00 81.69 106 VAL A N 1
ATOM 815 C CA . VAL A 1 106 ? -5.334 8.722 13.580 1.00 81.69 106 VAL A CA 1
ATOM 816 C C . VAL A 1 106 ? -6.424 7.686 13.873 1.00 81.69 106 VAL A C 1
ATOM 818 O O . VAL A 1 106 ? -7.582 8.028 14.112 1.00 81.69 106 VAL A O 1
ATOM 821 N N . TRP A 1 107 ? -6.055 6.403 13.906 1.00 82.50 107 TRP A N 1
ATOM 822 C CA . TRP A 1 107 ? -6.971 5.334 14.275 1.00 82.50 107 TRP A CA 1
ATOM 823 C C . TRP A 1 107 ? -7.254 5.311 15.780 1.00 82.50 107 TRP A C 1
ATOM 825 O O . TRP A 1 107 ? -8.410 5.138 16.167 1.00 82.50 107 TRP A O 1
ATOM 835 N N . LEU A 1 108 ? -6.230 5.476 16.625 1.00 82.44 108 LEU A N 1
ATOM 836 C CA . LEU A 1 108 ? -6.401 5.497 18.081 1.00 82.44 108 LEU A CA 1
ATOM 837 C C . LEU A 1 108 ? -7.305 6.650 18.528 1.00 82.44 108 LEU A C 1
ATOM 839 O O . LEU A 1 108 ? -8.221 6.420 19.320 1.00 82.44 108 LEU A O 1
ATOM 843 N N . ASP A 1 109 ? -7.121 7.840 17.959 1.00 85.19 109 ASP A N 1
ATOM 844 C CA . ASP A 1 109 ? -7.937 9.021 18.256 1.00 85.19 109 ASP A CA 1
ATOM 845 C C . ASP A 1 109 ? -9.395 8.820 17.818 1.00 85.19 109 ASP A C 1
ATOM 847 O O . ASP A 1 109 ? -10.330 9.126 18.562 1.00 85.19 109 ASP A O 1
ATOM 851 N N . ALA A 1 110 ? -9.614 8.247 16.629 1.00 86.56 110 ALA A N 1
ATOM 852 C CA . ALA A 1 110 ? -10.957 7.925 16.151 1.00 86.56 110 ALA A CA 1
ATOM 853 C C . ALA A 1 110 ? -11.637 6.869 17.041 1.00 86.56 110 ALA A C 1
ATOM 855 O O . ALA A 1 110 ? -12.816 6.998 17.382 1.00 86.56 110 ALA A O 1
ATOM 856 N N . ARG A 1 111 ? -10.889 5.842 17.463 1.00 85.69 111 ARG A N 1
ATOM 857 C CA . ARG A 1 111 ? -11.368 4.767 18.341 1.00 85.69 111 ARG A CA 1
ATOM 858 C C . ARG A 1 111 ? -11.712 5.261 19.743 1.00 85.69 111 ARG A C 1
ATOM 860 O O . ARG A 1 111 ? -12.670 4.758 20.327 1.00 85.69 111 ARG A O 1
ATOM 867 N N . ALA A 1 112 ? -10.964 6.225 20.276 1.00 86.69 112 ALA A N 1
ATOM 868 C CA . ALA A 1 112 ? -11.188 6.780 21.612 1.00 86.69 112 ALA A CA 1
ATOM 869 C C . ALA A 1 112 ? -12.579 7.420 21.775 1.00 86.69 112 ALA A C 1
ATOM 871 O O . ALA A 1 112 ? -13.078 7.536 22.891 1.00 86.69 112 ALA A O 1
ATOM 872 N N . ARG A 1 113 ? -13.245 7.769 20.666 1.00 86.44 113 ARG A N 1
ATOM 873 C CA . ARG A 1 113 ? -14.623 8.285 20.659 1.00 86.44 113 ARG A CA 1
ATOM 874 C C . ARG A 1 113 ? -15.677 7.223 20.991 1.00 86.44 113 ARG A C 1
ATOM 876 O O . ARG A 1 113 ? -16.833 7.567 21.217 1.00 86.44 113 ARG A O 1
ATOM 883 N N . ILE A 1 114 ? -15.311 5.940 20.995 1.00 85.62 114 ILE A N 1
ATOM 884 C CA . ILE A 1 114 ? -16.223 4.831 21.282 1.00 85.62 114 ILE A CA 1
ATOM 885 C C . ILE A 1 114 ? -16.054 4.399 22.738 1.00 85.62 114 ILE A C 1
ATOM 887 O O . ILE A 1 114 ? -15.041 3.810 23.120 1.00 85.62 114 ILE A O 1
ATOM 891 N N . ALA A 1 115 ? -17.079 4.653 23.549 1.00 83.50 115 ALA A N 1
ATOM 892 C CA . ALA A 1 115 ? -17.079 4.290 24.960 1.00 83.50 115 ALA A CA 1
ATOM 893 C C . ALA A 1 115 ? -17.055 2.763 25.180 1.00 83.50 115 ALA A C 1
ATOM 895 O O . ALA A 1 115 ? -17.649 1.984 24.424 1.00 83.50 115 ALA A O 1
ATOM 896 N N . GLY A 1 116 ? -16.390 2.339 26.260 1.00 80.44 116 GLY A N 1
ATOM 897 C CA . GLY A 1 116 ? -16.371 0.945 26.723 1.00 80.44 116 GLY A CA 1
ATOM 898 C C . GLY A 1 116 ? -15.399 0.019 25.985 1.00 80.44 116 GLY A C 1
ATOM 899 O O . GLY A 1 116 ? -15.456 -1.196 26.171 1.00 80.44 116 GLY A O 1
ATOM 900 N N . LEU A 1 117 ? -14.509 0.557 25.148 1.00 79.81 117 LEU A N 1
ATOM 901 C CA . LEU A 1 117 ? -13.446 -0.221 24.519 1.00 79.81 117 LEU A CA 1
ATOM 902 C C . LEU A 1 117 ? -12.158 -0.203 25.363 1.00 79.81 117 LEU A C 1
ATOM 904 O O . LEU A 1 117 ? -11.788 0.849 25.881 1.00 79.81 117 LEU A O 1
ATOM 908 N N . PRO A 1 118 ? -11.423 -1.329 25.466 1.00 78.69 118 PRO A N 1
ATOM 909 C CA . PRO A 1 118 ? -10.162 -1.368 26.204 1.00 78.69 118 PRO A CA 1
ATOM 910 C C . PRO A 1 118 ? -9.121 -0.478 25.526 1.00 78.69 118 PRO A C 1
ATOM 912 O O . PRO A 1 118 ? -9.097 -0.406 24.294 1.00 78.69 118 PRO A O 1
ATOM 915 N N . ALA A 1 119 ? -8.245 0.161 26.302 1.00 70.81 119 ALA A N 1
ATOM 916 C CA . ALA A 1 119 ? -7.137 0.939 25.757 1.00 70.81 119 ALA A CA 1
ATOM 917 C C . ALA A 1 119 ? -6.224 0.049 24.895 1.00 70.81 119 ALA A C 1
ATOM 919 O O . ALA A 1 119 ? -5.888 -1.074 25.274 1.00 70.81 119 ALA A O 1
ATOM 920 N N . VAL A 1 120 ? -5.838 0.548 23.721 1.00 67.06 120 VAL A N 1
ATOM 921 C CA . VAL A 1 120 ? -4.863 -0.100 22.837 1.00 67.06 120 VAL A CA 1
ATOM 922 C C . VAL A 1 120 ? -3.659 0.824 22.769 1.00 67.06 120 VAL A C 1
ATOM 924 O O . VAL A 1 120 ? -3.734 1.886 22.166 1.00 67.06 120 VAL A O 1
ATOM 927 N N . THR A 1 121 ? -2.573 0.434 23.429 1.00 57.56 121 THR A N 1
ATOM 928 C CA . THR A 1 121 ? -1.344 1.237 23.525 1.00 57.56 121 THR A CA 1
ATOM 929 C C . THR A 1 121 ? -0.287 0.829 22.507 1.00 57.56 121 THR A C 1
ATOM 931 O O . THR A 1 121 ? 0.645 1.586 22.267 1.00 57.56 121 THR A O 1
ATOM 934 N N . GLN A 1 122 ? -0.431 -0.346 21.886 1.00 56.16 122 GLN A N 1
ATOM 935 C CA . GLN A 1 122 ? 0.535 -0.856 20.924 1.00 56.16 122 GLN A CA 1
ATOM 936 C C . GLN A 1 122 ? -0.174 -1.410 19.690 1.00 56.16 122 GLN A C 1
ATOM 938 O O . GLN A 1 122 ? -0.969 -2.351 19.769 1.00 56.16 122 GLN A O 1
ATOM 943 N N . VAL A 1 123 ? 0.137 -0.820 18.539 1.00 63.91 123 VAL A N 1
ATOM 944 C CA . VAL A 1 123 ? -0.295 -1.285 17.224 1.00 63.91 123 VAL A CA 1
ATOM 945 C C . VAL A 1 123 ? 0.944 -1.741 16.471 1.00 63.91 123 VAL A C 1
ATOM 947 O O . VAL A 1 123 ? 1.901 -0.993 16.304 1.00 63.91 123 VAL A O 1
ATOM 950 N N . SER A 1 124 ? 0.943 -2.998 16.036 1.00 65.25 124 SER A N 1
ATOM 951 C CA . SER A 1 124 ? 2.081 -3.573 15.331 1.00 65.25 124 SER A CA 1
ATOM 952 C C . SER A 1 124 ? 1.953 -3.311 13.829 1.00 65.25 124 SER A C 1
ATOM 954 O O . SER A 1 124 ? 1.177 -3.968 13.131 1.00 65.25 124 SER A O 1
ATOM 956 N N . VAL A 1 125 ? 2.701 -2.318 13.343 1.00 72.56 125 VAL A N 1
ATOM 957 C CA . VAL A 1 125 ? 2.797 -1.983 11.909 1.00 72.56 125 VAL A CA 1
ATOM 958 C C . VAL A 1 125 ? 3.577 -3.068 11.151 1.00 72.56 125 VAL A C 1
ATOM 960 O O . VAL A 1 125 ? 3.283 -3.352 9.990 1.00 72.56 125 VAL A O 1
ATOM 963 N N . PHE A 1 126 ? 4.500 -3.750 11.838 1.00 70.44 126 PHE A N 1
ATOM 964 C CA . PHE A 1 126 ? 5.355 -4.809 11.301 1.00 70.44 126 PHE A CA 1
ATOM 965 C C . PHE A 1 126 ? 4.957 -6.186 11.786 1.00 70.44 126 PHE A C 1
ATOM 967 O O . PHE A 1 126 ? 4.674 -6.390 12.960 1.00 70.44 126 PHE A O 1
ATOM 974 N N . ARG A 1 127 ? 5.045 -7.174 10.902 1.00 73.56 127 ARG A N 1
ATOM 975 C CA . ARG A 1 127 ? 4.975 -8.582 11.283 1.00 73.56 127 ARG A CA 1
ATOM 976 C C . ARG A 1 127 ? 6.319 -9.236 11.024 1.00 73.56 127 ARG A C 1
ATOM 978 O O . ARG A 1 127 ? 6.886 -9.077 9.948 1.00 73.56 127 ARG A O 1
ATOM 985 N N . LYS A 1 128 ? 6.818 -9.984 12.008 1.00 75.12 128 LYS A N 1
ATOM 986 C CA . LYS A 1 128 ? 8.023 -10.801 11.838 1.00 75.12 128 LYS A CA 1
ATOM 987 C C . LYS A 1 128 ? 7.766 -11.935 10.851 1.00 75.12 128 LYS A C 1
ATOM 989 O O . LYS A 1 128 ? 6.688 -12.536 10.854 1.00 75.12 128 LYS A O 1
ATOM 994 N N . LEU A 1 129 ? 8.757 -12.226 10.020 1.00 76.75 129 LEU A N 1
ATOM 995 C CA . LEU A 1 129 ? 8.716 -13.365 9.119 1.00 76.75 129 LEU A CA 1
ATOM 996 C C . LEU A 1 129 ? 8.826 -14.660 9.951 1.00 76.75 129 LEU A C 1
ATOM 998 O O . LEU A 1 129 ? 9.718 -14.754 10.795 1.00 76.75 129 LEU A O 1
ATOM 1002 N N . PRO A 1 130 ? 7.945 -15.660 9.763 1.00 78.31 130 PRO A N 1
ATOM 1003 C CA . PRO A 1 130 ? 8.044 -16.915 10.505 1.00 78.31 130 PRO A CA 1
ATOM 1004 C C . PRO A 1 130 ? 9.422 -17.565 10.323 1.00 78.31 130 PRO A C 1
ATOM 1006 O O . PRO A 1 130 ? 9.862 -17.765 9.194 1.00 78.31 130 PRO A O 1
ATOM 1009 N N . GLY A 1 131 ? 10.095 -17.890 11.429 1.00 80.62 131 GLY A N 1
ATOM 1010 C CA . GLY A 1 131 ? 11.439 -18.481 11.411 1.00 80.62 131 GLY A CA 1
ATOM 1011 C C . GLY A 1 131 ? 12.595 -17.481 11.279 1.00 80.62 131 GLY A C 1
ATOM 1012 O O . GLY A 1 131 ? 13.733 -17.911 11.130 1.00 80.62 131 GLY A O 1
ATOM 1013 N N . SER A 1 132 ? 12.335 -16.170 11.343 1.00 76.00 132 SER A N 1
ATOM 1014 C CA . SER A 1 132 ? 13.374 -15.136 11.352 1.00 76.00 132 SER A CA 1
ATOM 1015 C C . SER A 1 132 ? 13.106 -14.090 12.431 1.00 76.00 132 SER A C 1
ATOM 1017 O O . SER A 1 132 ? 12.020 -13.515 12.506 1.00 76.00 132 SER A O 1
ATOM 1019 N N . ASP A 1 133 ? 14.115 -13.809 13.256 1.00 74.31 133 ASP A N 1
ATOM 1020 C CA . ASP A 1 133 ? 14.002 -12.819 14.334 1.00 74.31 133 ASP A CA 1
ATOM 1021 C C . ASP A 1 133 ? 14.254 -11.381 13.879 1.00 74.31 133 ASP A C 1
ATOM 1023 O O . ASP A 1 133 ? 13.819 -10.441 14.554 1.00 74.31 133 ASP A O 1
ATOM 1027 N N . TRP A 1 134 ? 14.911 -11.233 12.726 1.00 70.94 134 TRP A N 1
ATOM 1028 C CA . TRP A 1 134 ? 15.451 -9.972 12.211 1.00 70.94 134 TRP A CA 1
ATOM 1029 C C . TRP A 1 134 ? 14.732 -9.468 10.964 1.00 70.94 134 TRP A C 1
ATOM 1031 O O . TRP A 1 134 ? 14.931 -8.327 10.557 1.00 70.94 134 TRP A O 1
ATOM 1041 N N . GLN A 1 135 ? 13.909 -10.308 10.336 1.00 70.56 135 GLN A N 1
ATOM 1042 C CA . GLN A 1 135 ? 13.159 -9.929 9.147 1.00 70.56 135 GLN A CA 1
ATOM 1043 C C . GLN A 1 135 ? 11.703 -9.676 9.503 1.00 70.56 135 GLN A C 1
ATOM 1045 O O . GLN A 1 135 ? 11.030 -10.505 10.118 1.00 70.56 135 GLN A O 1
ATOM 1050 N N . SER A 1 136 ? 11.203 -8.528 9.070 1.00 72.50 136 SER A N 1
ATOM 1051 C CA . SER A 1 136 ? 9.805 -8.155 9.184 1.00 72.50 136 SER A CA 1
ATOM 1052 C C . SER A 1 136 ? 9.284 -7.642 7.848 1.00 72.50 136 SER A C 1
ATOM 1054 O O . SER A 1 136 ? 10.043 -7.257 6.960 1.00 72.50 136 SER A O 1
ATOM 1056 N N . TYR A 1 137 ? 7.968 -7.675 7.692 1.00 69.94 137 TYR A N 1
ATOM 1057 C CA . TYR A 1 137 ? 7.271 -7.060 6.573 1.00 69.94 137 TYR A CA 1
ATOM 1058 C C . TYR A 1 137 ? 6.154 -6.163 7.094 1.00 69.94 137 TYR A C 1
ATOM 1060 O O . TYR A 1 137 ? 5.655 -6.357 8.208 1.00 69.94 137 TYR A O 1
ATOM 1068 N N . VAL A 1 138 ? 5.770 -5.169 6.291 1.00 72.56 138 VAL A N 1
ATOM 1069 C CA . VAL A 1 138 ? 4.658 -4.276 6.627 1.00 72.56 138 VAL A CA 1
ATOM 1070 C C . VAL A 1 138 ? 3.382 -5.111 6.723 1.00 72.56 138 VAL A C 1
ATOM 1072 O O . VAL A 1 138 ? 2.966 -5.748 5.756 1.00 72.56 138 VAL A O 1
ATOM 1075 N N . ASN A 1 139 ? 2.777 -5.140 7.907 1.00 73.56 139 ASN A N 1
ATOM 1076 C CA . ASN A 1 139 ? 1.519 -5.832 8.169 1.00 73.56 139 ASN A CA 1
ATOM 1077 C C . ASN A 1 139 ? 0.328 -4.938 7.808 1.00 73.56 139 ASN A C 1
ATOM 1079 O O . ASN A 1 139 ? -0.638 -5.402 7.207 1.00 73.56 139 ASN A O 1
ATOM 1083 N N . CYS A 1 140 ? 0.400 -3.656 8.171 1.00 72.19 140 CYS A N 1
ATOM 1084 C CA . CYS A 1 140 ? -0.621 -2.655 7.873 1.00 72.19 140 CYS A CA 1
ATOM 1085 C C . CYS A 1 140 ? 0.055 -1.379 7.371 1.00 72.19 140 CYS A C 1
ATOM 1087 O O . CYS A 1 140 ? 0.860 -0.800 8.092 1.00 72.19 140 CYS A O 1
ATOM 1089 N N . ASN A 1 141 ? -0.286 -0.950 6.156 1.00 74.00 141 ASN A N 1
ATOM 1090 C CA . ASN A 1 141 ? 0.161 0.336 5.620 1.00 74.00 141 ASN A CA 1
ATOM 1091 C C . ASN A 1 141 ? -0.576 1.492 6.314 1.00 74.00 141 ASN A C 1
ATOM 1093 O O . ASN A 1 141 ? -1.697 1.313 6.796 1.00 74.00 141 ASN A O 1
ATOM 1097 N N . ASP A 1 142 ? 0.005 2.687 6.283 1.00 75.88 142 ASP A N 1
ATOM 1098 C CA . ASP A 1 142 ? -0.563 3.897 6.896 1.00 75.88 142 ASP A CA 1
ATOM 1099 C C . ASP A 1 142 ? -1.978 4.206 6.394 1.00 75.88 142 ASP A C 1
ATOM 1101 O O . ASP A 1 142 ? -2.889 4.485 7.178 1.00 75.88 142 ASP A O 1
ATOM 1105 N N . ASP A 1 143 ? -2.199 4.048 5.088 1.00 76.50 143 ASP A N 1
ATOM 1106 C CA . ASP A 1 143 ? -3.502 4.240 4.447 1.00 76.50 143 ASP A CA 1
ATOM 1107 C C . ASP A 1 143 ? -4.584 3.320 5.021 1.00 76.50 143 ASP A C 1
ATOM 1109 O O . ASP A 1 143 ? -5.764 3.676 5.039 1.00 76.50 143 ASP A O 1
ATOM 1113 N N . ALA A 1 144 ? -4.212 2.145 5.541 1.00 80.81 144 ALA A N 1
ATOM 1114 C CA . ALA A 1 144 ? -5.165 1.254 6.194 1.00 80.81 144 ALA A CA 1
ATOM 1115 C C . ALA A 1 144 ? -5.718 1.881 7.485 1.00 80.81 144 ALA A C 1
ATOM 1117 O O . ALA A 1 144 ? -6.914 1.757 7.766 1.00 80.81 144 ALA A O 1
ATOM 1118 N N . PHE A 1 145 ? -4.884 2.596 8.248 1.00 82.12 145 PHE A N 1
ATOM 1119 C CA . PHE A 1 145 ? -5.319 3.319 9.446 1.00 82.12 145 PHE A CA 1
ATOM 1120 C C . PHE A 1 145 ? -6.184 4.527 9.089 1.00 82.12 145 PHE A C 1
ATOM 1122 O O . PHE A 1 145 ? -7.243 4.711 9.696 1.00 82.12 145 PHE A O 1
ATOM 1129 N N . GLN A 1 146 ? -5.800 5.284 8.058 1.00 83.19 146 GLN A N 1
ATOM 1130 C CA . GLN A 1 146 ? -6.596 6.413 7.568 1.00 83.19 146 GLN A CA 1
ATOM 1131 C C . GLN A 1 146 ? -7.978 5.968 7.068 1.00 83.19 146 GLN A C 1
ATOM 1133 O O . GLN A 1 146 ? -9.000 6.548 7.439 1.00 83.19 146 GLN A O 1
ATOM 1138 N N . ASN A 1 147 ? -8.035 4.909 6.259 1.00 84.94 147 ASN A N 1
ATOM 1139 C CA . ASN A 1 147 ? -9.292 4.380 5.731 1.00 84.94 147 ASN A CA 1
ATOM 1140 C C . ASN A 1 147 ? -10.187 3.818 6.838 1.00 84.94 147 ASN A C 1
ATOM 1142 O O . ASN A 1 147 ? -11.407 4.006 6.802 1.00 84.94 147 ASN A O 1
ATOM 1146 N N . ALA A 1 148 ? -9.606 3.171 7.850 1.00 86.38 148 ALA A N 1
ATOM 1147 C CA . ALA A 1 148 ? -10.365 2.695 8.998 1.00 86.38 148 ALA A CA 1
ATOM 1148 C C . ALA A 1 148 ? -10.949 3.846 9.828 1.00 86.38 148 ALA A C 1
ATOM 1150 O O . ALA A 1 148 ? -12.114 3.764 10.215 1.00 86.38 148 ALA A O 1
ATOM 1151 N N . ALA A 1 149 ? -10.185 4.920 10.055 1.00 88.56 149 ALA A N 1
ATOM 1152 C CA . ALA A 1 149 ? -10.675 6.115 10.741 1.00 88.56 149 ALA A CA 1
ATOM 1153 C C . ALA A 1 149 ? -11.841 6.760 9.971 1.00 88.56 149 ALA A C 1
ATOM 1155 O O . ALA A 1 149 ? -12.926 6.917 10.528 1.00 88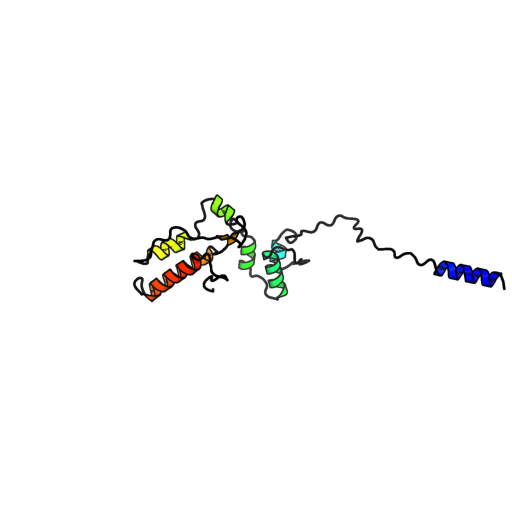.56 149 ALA A O 1
ATOM 1156 N N . LYS A 1 150 ? -11.681 6.991 8.659 1.00 90.75 150 LYS A N 1
ATOM 1157 C CA . LYS A 1 150 ? -12.752 7.514 7.784 1.00 90.75 150 LYS A CA 1
ATOM 1158 C C . LYS A 1 150 ? -13.997 6.620 7.781 1.00 90.75 150 LYS A C 1
ATOM 1160 O O . LYS A 1 150 ? -15.131 7.096 7.777 1.00 90.75 150 LYS A O 1
ATOM 1165 N N . THR A 1 151 ? -13.803 5.301 7.787 1.00 91.69 151 THR A N 1
ATOM 1166 C CA . THR A 1 151 ? -14.912 4.337 7.844 1.00 91.69 151 THR A CA 1
ATOM 1167 C C . THR A 1 151 ? -15.636 4.398 9.185 1.00 91.69 151 THR A C 1
ATOM 1169 O O . THR A 1 151 ? -16.867 4.335 9.214 1.00 91.69 151 THR A O 1
ATOM 1172 N N . LEU A 1 152 ? -14.900 4.539 10.291 1.00 91.25 152 LEU A N 1
ATOM 1173 C CA . LEU A 1 152 ? -15.488 4.701 11.617 1.00 91.25 152 LEU A CA 1
ATOM 1174 C C . LEU A 1 152 ? -16.305 5.990 11.700 1.00 91.25 152 LEU A C 1
ATOM 1176 O O . LEU A 1 152 ? -17.443 5.944 12.153 1.00 91.25 152 LEU A O 1
ATOM 1180 N N . GLU A 1 153 ? -15.779 7.107 11.202 1.00 92.88 153 GLU A N 1
ATOM 1181 C CA . GLU A 1 153 ? -16.506 8.381 11.148 1.00 92.88 153 GLU A CA 1
ATOM 1182 C C . GLU A 1 153 ? -17.824 8.257 10.382 1.00 92.88 153 GLU A C 1
ATOM 1184 O O . GLU A 1 153 ? -18.874 8.653 10.886 1.00 92.88 153 GLU A O 1
ATOM 1189 N N . ARG A 1 154 ? -17.808 7.612 9.210 1.00 93.81 154 ARG A N 1
ATOM 1190 C CA . ARG A 1 154 ? -19.031 7.365 8.433 1.00 93.81 154 ARG A CA 1
ATOM 1191 C C . ARG A 1 154 ? -20.040 6.508 9.202 1.00 93.81 154 ARG A C 1
ATOM 1193 O O . ARG A 1 154 ? -21.240 6.776 9.172 1.00 93.81 154 ARG A O 1
ATOM 1200 N N . ARG A 1 155 ? -19.566 5.480 9.912 1.00 92.56 155 ARG A N 1
ATOM 1201 C CA . ARG A 1 155 ? -20.415 4.623 10.755 1.00 92.56 155 ARG A CA 1
ATOM 1202 C C . ARG A 1 155 ? -20.996 5.391 11.940 1.00 92.56 155 ARG A C 1
ATOM 1204 O O . ARG A 1 155 ? -22.167 5.198 12.244 1.00 92.56 155 ARG A O 1
ATOM 1211 N N . LEU A 1 156 ? -20.216 6.274 12.559 1.00 93.06 156 LEU A N 1
ATOM 1212 C CA . LEU A 1 156 ? -20.676 7.150 13.636 1.00 93.06 156 LEU A CA 1
ATOM 1213 C C . LEU A 1 156 ? -21.765 8.109 13.152 1.00 93.06 156 LEU A C 1
ATOM 1215 O O . LEU A 1 156 ? -22.777 8.251 13.827 1.00 93.06 156 LEU A O 1
ATOM 1219 N N . GLN A 1 157 ? -21.599 8.702 11.968 1.00 93.38 157 GLN A N 1
ATOM 1220 C CA . GLN A 1 157 ? -22.608 9.575 11.358 1.00 93.38 157 GLN A CA 1
ATOM 1221 C C . GLN A 1 157 ? -23.901 8.829 11.002 1.00 93.38 157 GLN A C 1
ATOM 1223 O O . GLN A 1 157 ? -24.981 9.394 11.111 1.00 93.38 157 GLN A O 1
ATOM 1228 N N . THR A 1 158 ? -23.796 7.566 10.581 1.00 93.62 158 THR A N 1
ATOM 1229 C CA . THR A 1 158 ? -24.955 6.779 10.126 1.00 93.62 158 THR A CA 1
ATOM 1230 C C . THR A 1 158 ? -25.720 6.136 11.283 1.00 93.62 158 THR A C 1
ATOM 1232 O O . THR A 1 158 ? -26.945 6.098 11.265 1.00 93.62 158 THR A O 1
ATOM 1235 N N . PHE A 1 159 ? -25.008 5.592 12.274 1.00 92.81 159 PHE A N 1
ATOM 1236 C CA . PHE A 1 159 ? -25.594 4.735 13.311 1.00 92.81 159 PHE A CA 1
ATOM 1237 C C . PHE A 1 159 ? -25.466 5.303 14.731 1.00 92.81 159 PHE A C 1
ATOM 1239 O O . PHE A 1 159 ? -26.149 4.827 15.632 1.00 92.81 159 PHE A O 1
ATOM 1246 N N . GLY A 1 160 ? -24.600 6.294 14.952 1.00 90.25 160 GLY A N 1
ATOM 1247 C CA . GLY A 1 160 ? -24.273 6.804 16.284 1.00 90.25 160 GLY A CA 1
ATOM 1248 C C . GLY A 1 160 ? -23.222 5.967 17.027 1.00 90.25 160 GLY A C 1
ATOM 1249 O O . GLY A 1 160 ? -22.948 4.811 16.698 1.00 90.25 160 GLY A O 1
ATOM 1250 N N . ALA A 1 161 ? -22.608 6.569 18.050 1.00 86.50 161 ALA A N 1
ATOM 1251 C CA . ALA A 1 161 ? -21.497 5.973 18.805 1.00 86.50 161 ALA A CA 1
ATOM 1252 C C . ALA A 1 161 ? -21.909 4.814 19.725 1.00 86.50 161 ALA A C 1
ATOM 1254 O O . ALA A 1 161 ? -21.095 3.939 20.022 1.00 86.50 161 ALA A O 1
ATOM 1255 N N . GLU A 1 162 ? -23.170 4.784 20.153 1.00 86.94 162 GLU A N 1
ATOM 1256 C CA . GLU A 1 162 ? -23.686 3.759 21.064 1.00 86.94 162 GLU A CA 1
ATOM 1257 C C . GLU A 1 162 ? -24.190 2.505 20.341 1.00 86.94 162 GLU A C 1
ATOM 1259 O O . GLU A 1 162 ? -24.457 1.485 20.979 1.00 86.94 162 GLU A O 1
ATOM 1264 N N . HIS A 1 163 ? -24.281 2.542 19.007 1.00 89.56 163 HIS A N 1
ATOM 1265 C CA . HIS A 1 163 ? -24.823 1.431 18.240 1.00 89.56 163 HIS A CA 1
ATOM 1266 C C . HIS A 1 163 ? -23.931 0.179 18.369 1.00 89.56 163 HIS A C 1
ATOM 1268 O O . HIS A 1 163 ? -22.737 0.224 18.034 1.00 89.56 163 HIS A O 1
ATOM 1274 N N . PRO A 1 164 ? -24.480 -0.983 18.777 1.00 88.06 164 PRO A N 1
ATOM 1275 C CA . PRO A 1 164 ? -23.689 -2.182 19.067 1.00 88.06 164 PRO A CA 1
ATOM 1276 C C . PRO A 1 164 ? -22.899 -2.681 17.850 1.00 88.06 164 PRO A C 1
ATOM 1278 O O . PRO A 1 164 ? -21.773 -3.156 17.991 1.00 88.06 164 PRO A O 1
ATOM 1281 N N . GLY A 1 165 ? -23.435 -2.499 16.638 1.00 88.56 165 GLY A N 1
ATOM 1282 C CA . GLY A 1 165 ? -22.739 -2.835 15.393 1.00 88.56 165 GLY A CA 1
ATOM 1283 C C . GLY A 1 165 ? -21.494 -1.980 15.116 1.00 88.56 165 GLY A C 1
ATOM 1284 O O . GLY A 1 165 ? -20.553 -2.465 14.491 1.00 88.56 165 GLY A O 1
A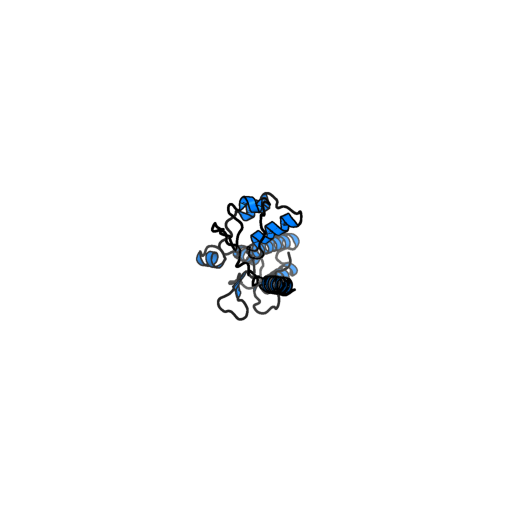TOM 1285 N N . VAL A 1 166 ? -21.445 -0.735 15.605 1.00 89.94 166 VAL A N 1
ATOM 1286 C CA . VAL A 1 166 ? -20.248 0.114 15.479 1.00 89.94 166 VAL A CA 1
ATOM 1287 C C . VAL A 1 166 ? -19.168 -0.393 16.428 1.00 89.94 166 VAL A C 1
ATOM 1289 O O . VAL A 1 166 ? -18.038 -0.624 16.000 1.00 89.94 166 VAL A O 1
ATOM 1292 N N . ARG A 1 167 ? -19.534 -0.684 17.683 1.00 88.19 167 ARG A N 1
ATOM 1293 C CA . ARG A 1 167 ? -18.620 -1.273 18.674 1.00 88.19 167 ARG A CA 1
ATOM 1294 C C . ARG A 1 167 ? -18.047 -2.614 18.207 1.00 88.19 167 ARG A C 1
ATOM 1296 O O . ARG A 1 167 ? -16.832 -2.8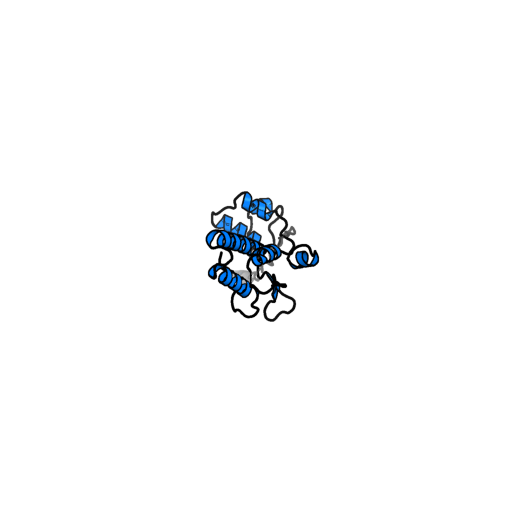02 18.252 1.00 88.19 167 ARG A O 1
ATOM 1303 N N . ALA A 1 168 ? -18.897 -3.515 17.715 1.00 88.00 168 ALA A N 1
ATOM 1304 C CA . ALA A 1 168 ? -18.475 -4.820 17.204 1.00 88.00 168 ALA A CA 1
ATOM 1305 C C . ALA A 1 168 ? -17.509 -4.688 16.014 1.00 88.00 168 ALA A C 1
ATOM 1307 O O . ALA A 1 168 ? -16.508 -5.402 15.933 1.00 88.00 168 ALA A O 1
ATOM 1308 N N . TRP A 1 169 ? -17.758 -3.732 15.114 1.00 89.56 169 TRP A N 1
ATOM 1309 C CA . TRP A 1 169 ? -16.869 -3.479 13.982 1.00 89.56 169 TRP A CA 1
ATOM 1310 C C . TRP A 1 169 ? -15.482 -2.990 14.428 1.00 89.56 169 TRP A C 1
ATOM 1312 O O . TRP A 1 169 ? -14.475 -3.470 13.908 1.00 89.56 169 TRP A O 1
ATOM 1322 N N . VAL A 1 170 ? -15.403 -2.097 15.420 1.00 88.25 170 VAL A N 1
ATOM 1323 C CA . VAL A 1 170 ? -14.116 -1.621 15.964 1.00 88.25 170 VAL A CA 1
ATOM 1324 C C . VAL A 1 170 ? -13.337 -2.763 16.625 1.00 88.25 170 VAL A C 1
ATOM 1326 O O . VAL A 1 170 ? -12.144 -2.920 16.374 1.00 88.25 170 VAL A O 1
ATOM 1329 N N . GLN A 1 171 ? -14.010 -3.622 17.395 1.00 85.38 171 GLN A N 1
ATOM 1330 C CA . GLN A 1 171 ? -13.382 -4.809 17.991 1.00 85.38 171 GLN A CA 1
ATOM 1331 C C . GLN A 1 171 ? -12.836 -5.780 16.928 1.00 85.38 171 GLN A C 1
ATOM 1333 O O . GLN A 1 171 ? -11.768 -6.375 17.109 1.00 85.38 171 GLN A O 1
ATOM 1338 N N . ALA A 1 172 ? -13.525 -5.915 15.792 1.00 83.88 172 ALA A N 1
ATOM 1339 C CA . ALA A 1 172 ? -13.037 -6.707 14.666 1.00 83.88 172 ALA A CA 1
ATOM 1340 C C . ALA A 1 172 ? -11.778 -6.091 14.021 1.00 83.88 172 ALA A C 1
ATOM 1342 O O . ALA A 1 172 ? -10.845 -6.826 13.689 1.00 83.88 172 ALA A O 1
ATOM 1343 N N . GLN A 1 173 ? -11.704 -4.758 13.901 1.00 81.25 173 GLN A N 1
ATOM 1344 C CA . GLN A 1 173 ? -10.493 -4.066 13.432 1.00 81.25 173 GLN A CA 1
ATOM 1345 C C . GLN A 1 173 ? -9.301 -4.314 14.363 1.00 81.25 173 GLN A C 1
ATOM 1347 O O . GLN A 1 173 ? -8.201 -4.608 13.892 1.00 81.25 173 GLN A O 1
ATOM 1352 N N . ASP A 1 174 ? -9.522 -4.261 15.678 1.00 77.00 174 ASP A N 1
ATOM 1353 C CA . ASP A 1 174 ? -8.476 -4.529 16.670 1.00 77.00 174 ASP A CA 1
ATOM 1354 C C . ASP A 1 174 ? -7.985 -5.982 16.595 1.00 77.00 174 ASP A C 1
ATOM 1356 O O . ASP A 1 174 ? -6.792 -6.250 16.717 1.00 77.00 174 ASP A O 1
ATOM 1360 N N . THR A 1 175 ? -8.894 -6.924 16.342 1.00 70.69 175 THR A N 1
ATOM 1361 C CA . THR A 1 175 ? -8.583 -8.351 16.173 1.00 70.69 175 THR A CA 1
ATOM 1362 C C . THR A 1 175 ? -7.721 -8.581 14.931 1.00 70.69 175 THR A C 1
ATOM 1364 O O . THR A 1 175 ? -6.650 -9.169 15.025 1.00 70.69 175 THR A O 1
ATOM 1367 N N . ALA A 1 176 ? -8.096 -8.053 13.767 1.00 65.06 176 ALA A N 1
ATOM 1368 C CA . ALA A 1 176 ? -7.278 -8.206 12.557 1.00 65.06 176 ALA A CA 1
ATOM 1369 C C . ALA A 1 176 ? -5.827 -7.706 12.745 1.00 65.06 176 ALA A C 1
ATOM 1371 O O . ALA A 1 176 ? -4.886 -8.254 12.170 1.00 65.06 176 ALA A O 1
ATOM 1372 N N . ARG A 1 177 ? -5.642 -6.699 13.606 1.00 63.84 177 ARG A N 1
ATOM 1373 C CA . ARG A 1 177 ? -4.350 -6.045 13.862 1.00 63.84 177 ARG A CA 1
ATOM 1374 C C . ARG A 1 177 ? -3.563 -6.655 15.022 1.00 63.84 177 ARG A C 1
ATOM 1376 O O . ARG A 1 177 ? -2.342 -6.544 15.041 1.00 63.84 177 ARG A O 1
ATOM 1383 N N . ARG A 1 178 ? -4.235 -7.311 15.976 1.00 51.88 178 ARG A N 1
ATOM 1384 C CA . ARG A 1 178 ? -3.621 -7.902 17.179 1.00 51.88 178 ARG A CA 1
ATOM 1385 C C . ARG A 1 178 ? -2.993 -9.277 16.934 1.00 51.88 178 ARG A C 1
ATOM 1387 O O . ARG A 1 178 ? -2.104 -9.657 17.685 1.00 51.88 178 ARG A O 1
ATOM 1394 N N . PHE A 1 179 ? -3.450 -10.062 15.954 1.00 37.69 179 PHE A N 1
ATOM 1395 C CA . PHE A 1 179 ? -3.205 -11.512 15.990 1.00 37.69 179 PHE A CA 1
ATOM 1396 C C . PHE A 1 179 ? -1.840 -11.945 15.411 1.00 37.69 179 PHE A C 1
ATOM 1398 O O . PHE A 1 179 ? -1.627 -11.846 14.197 1.00 37.69 179 PHE A O 1
ATOM 1405 N N . PRO A 1 180 ? -0.957 -12.569 16.221 1.00 40.66 180 PRO A N 1
ATOM 1406 C CA . PRO A 1 180 ? 0.277 -13.195 15.749 1.00 40.66 180 PRO A CA 1
ATOM 1407 C C . PRO A 1 180 ? 0.059 -14.588 15.126 1.00 40.66 180 PRO A C 1
ATOM 1409 O O . PRO A 1 180 ? 1.001 -15.161 14.593 1.00 40.66 180 PRO A O 1
ATOM 1412 N N . ARG A 1 181 ? -1.163 -15.146 15.155 1.00 33.41 181 ARG A N 1
ATOM 1413 C CA . ARG A 1 181 ? -1.458 -16.531 14.729 1.00 33.41 181 ARG A CA 1
ATOM 1414 C C . ARG A 1 181 ? -2.675 -16.659 13.803 1.00 33.41 181 ARG A C 1
ATOM 1416 O O . ARG A 1 181 ? -3.580 -17.436 14.082 1.00 33.41 181 ARG A O 1
ATOM 1423 N N . LEU A 1 182 ? -2.714 -15.909 12.705 1.00 35.09 182 LEU A N 1
ATOM 1424 C CA . LEU A 1 182 ? -3.611 -16.243 11.596 1.00 35.09 182 LEU A CA 1
ATOM 1425 C C . LEU A 1 182 ? -2.773 -16.689 10.394 1.00 35.09 182 LEU A C 1
ATOM 1427 O O . LEU A 1 182 ? -1.892 -15.940 9.965 1.00 35.09 182 LEU A O 1
ATOM 1431 N N . PRO A 1 183 ? -3.012 -17.894 9.847 1.00 31.72 183 PRO A N 1
ATOM 1432 C CA . PRO A 1 183 ? -2.499 -18.241 8.539 1.00 31.72 183 PRO A CA 1
ATOM 1433 C C . PRO A 1 183 ? -3.297 -17.415 7.523 1.00 31.72 183 PRO A C 1
ATOM 1435 O O . PRO A 1 183 ? -4.497 -17.625 7.368 1.00 31.72 183 PRO A O 1
ATOM 1438 N N . LYS A 1 184 ? -2.602 -16.511 6.821 1.00 31.80 184 LYS A N 1
ATOM 1439 C CA . LYS A 1 184 ? -3.067 -15.597 5.751 1.00 31.80 184 LYS A CA 1
ATOM 1440 C C . LYS A 1 184 ? -3.454 -14.176 6.212 1.00 31.80 184 LYS A C 1
ATOM 1442 O O . LYS A 1 184 ? -4.047 -14.007 7.277 1.00 31.80 184 LYS A O 1
ATOM 1447 N N . PRO A 1 185 ? -3.113 -13.143 5.410 1.00 36.12 185 PRO A N 1
ATOM 1448 C CA . PRO A 1 185 ? -3.373 -11.752 5.753 1.00 36.12 185 PRO A CA 1
ATOM 1449 C C . PRO A 1 185 ? -4.875 -11.480 5.679 1.00 36.12 185 PRO A C 1
ATOM 1451 O O . PRO A 1 185 ? -5.478 -11.560 4.610 1.00 36.12 185 PRO A O 1
ATOM 1454 N N . VAL A 1 186 ? -5.476 -11.131 6.813 1.00 40.75 186 VAL A N 1
ATOM 1455 C CA . VAL A 1 186 ? -6.802 -10.511 6.845 1.00 40.75 186 VAL A CA 1
ATOM 1456 C C . VAL A 1 186 ? -6.591 -9.026 7.110 1.00 40.75 186 VAL A C 1
ATOM 1458 O O . VAL A 1 186 ? -6.907 -8.514 8.178 1.00 40.75 186 VAL A O 1
ATOM 1461 N N . CYS A 1 187 ? -6.034 -8.320 6.123 1.00 39.84 187 CYS A N 1
ATOM 1462 C CA . CYS A 1 187 ? -6.438 -6.929 5.961 1.00 39.84 187 CYS A CA 1
ATOM 1463 C C . CYS A 1 187 ? -7.921 -6.980 5.567 1.00 39.84 187 CYS A C 1
ATOM 1465 O O . CYS A 1 187 ? -8.249 -7.706 4.620 1.00 39.84 187 CYS A O 1
ATOM 1467 N N . PRO A 1 188 ? -8.834 -6.304 6.288 1.00 36.19 188 PRO A N 1
ATOM 1468 C CA . PRO A 1 188 ? -10.205 -6.176 5.818 1.00 36.19 188 PRO A CA 1
ATOM 1469 C C . PRO A 1 188 ? -10.133 -5.602 4.401 1.00 36.19 188 PRO A C 1
ATOM 1471 O O . PRO A 1 188 ? -9.469 -4.593 4.175 1.00 36.19 188 PRO A O 1
ATOM 1474 N N . ARG A 1 189 ? -10.696 -6.355 3.451 1.00 32.94 189 ARG A N 1
ATOM 1475 C CA . ARG A 1 189 ? -10.599 -6.095 2.014 1.00 32.94 189 ARG A CA 1
ATOM 1476 C C . ARG A 1 189 ? -10.964 -4.639 1.706 1.00 32.94 189 ARG A C 1
ATOM 1478 O O . ARG A 1 189 ? -11.911 -4.121 2.299 1.00 32.94 189 ARG A O 1
ATOM 1485 N N . CYS A 1 190 ? -10.185 -4.044 0.799 1.00 34.22 190 CYS A N 1
ATOM 1486 C CA . CYS A 1 190 ? -10.517 -2.825 0.066 1.00 34.22 190 CYS A CA 1
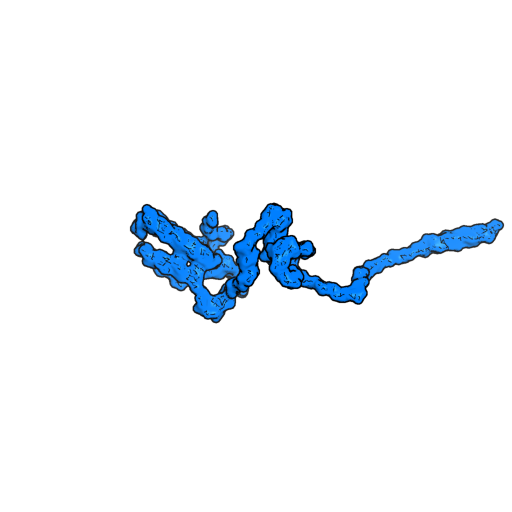ATOM 1487 C C . CYS A 1 190 ? -11.933 -2.889 -0.518 1.00 34.22 190 CYS A C 1
ATOM 1489 O O . CYS A 1 190 ? -12.350 -4.007 -0.908 1.00 34.22 190 CYS A O 1
#

Radius of gyration: 31.47 Å; chains: 1; bounding box: 75×56×88 Å

pLDDT: mean 73.87, std 16.44, range [31.72, 95.94]

Sequence (190 aa):
KRKVFALGILAAAALAVSPERLTGCGPFFETTLFTLKYHPTFPLDQYAAGRLGVVKPTLYREFLFVGYRYLSAKPMTEEERASLSQPSPPGPAQAEAAGSHDPFRVWLDARARIAGLPAVTQVSVFRKLPGSDWQSYVNCNDDAFQNAAKTLERRLQTFGAEHPGVRAWVQAQDTARRFPRLPKPVCPRC